Protein AF-A0A7Y2TFF3-F1 (afdb_monomer_lite)

Radius of gyration: 23.26 Å; chains: 1; bounding box: 90×50×45 Å

Foldseek 3Di:
DDDDDDPDPDDDDDDDDDDDDDDDDDDDDDDDDDDDDDDDDPPPPPPPPPFAWDWDWDQDPVGIFIDTNNHTDDAPEDADDDDDPPGDPVDDLQPDPPVSNVVRLVVVLVVCLVVVGQEYEDEPPHPLVVLLVSCVPRNHAYAYEYQLQQQFDADPNDTDRAQQLQDPRSVVVSVVVQVVVCVRHVRRHRYNYYHYHDPNLVSLVDPDPDPDDDDPVPPPSVVSVVSVD

Structure (mmCIF, N/CA/C/O backbone):
data_AF-A0A7Y2TFF3-F1
#
_entry.id   AF-A0A7Y2TFF3-F1
#
loop_
_atom_site.group_PDB
_atom_site.id
_atom_site.type_symbol
_atom_site.label_atom_id
_atom_site.label_alt_id
_atom_site.label_comp_id
_atom_site.label_asym_id
_atom_site.label_entity_id
_atom_site.label_seq_id
_atom_site.pdbx_PDB_ins_code
_atom_site.Cartn_x
_atom_site.Cartn_y
_atom_site.Cartn_z
_atom_site.occupancy
_atom_site.B_iso_or_equiv
_atom_site.auth_seq_id
_atom_site.auth_comp_id
_atom_site.auth_asym_id
_atom_site.auth_atom_id
_atom_site.pdbx_PDB_model_num
ATOM 1 N N . MET A 1 1 ? 33.273 6.238 19.552 1.00 34.94 1 MET A N 1
ATOM 2 C CA . MET A 1 1 ? 32.269 7.228 19.102 1.00 34.94 1 MET A CA 1
ATOM 3 C C . MET A 1 1 ? 31.450 6.609 17.981 1.00 34.94 1 MET A C 1
ATOM 5 O O . MET A 1 1 ? 31.892 6.613 16.843 1.00 34.94 1 MET A O 1
ATOM 9 N N . PHE A 1 2 ? 30.307 6.005 18.308 1.00 26.47 2 PHE A N 1
ATOM 10 C CA . PHE A 1 2 ? 29.355 5.489 17.321 1.00 26.47 2 PHE A CA 1
ATOM 11 C C . PHE A 1 2 ? 28.334 6.587 17.032 1.00 26.47 2 PHE A C 1
ATOM 13 O O . PHE A 1 2 ? 27.521 6.897 17.901 1.00 26.47 2 PHE A O 1
ATOM 20 N N . ASN A 1 3 ? 28.386 7.184 15.841 1.00 29.17 3 ASN A N 1
ATOM 21 C CA . ASN A 1 3 ? 27.325 8.072 15.379 1.00 29.17 3 ASN A CA 1
ATOM 22 C C . ASN A 1 3 ? 26.299 7.236 14.609 1.00 29.17 3 ASN A C 1
ATOM 24 O O . ASN A 1 3 ? 26.616 6.616 13.595 1.00 29.17 3 ASN A O 1
ATOM 28 N N . LYS A 1 4 ? 25.083 7.177 15.155 1.00 31.12 4 LYS A N 1
ATOM 29 C CA . LYS A 1 4 ? 23.920 6.493 14.588 1.00 31.12 4 LYS A CA 1
ATOM 30 C C . LYS A 1 4 ? 23.486 7.214 13.310 1.00 31.12 4 LYS A C 1
ATOM 32 O O . LYS A 1 4 ? 23.119 8.383 13.370 1.00 31.12 4 LYS A O 1
ATOM 37 N N . ILE A 1 5 ? 23.481 6.512 12.181 1.00 28.64 5 ILE A N 1
ATOM 38 C CA . ILE A 1 5 ? 22.750 6.937 10.984 1.00 28.64 5 ILE A CA 1
ATOM 39 C C . ILE A 1 5 ? 21.341 6.356 11.118 1.00 28.64 5 ILE A C 1
ATOM 41 O O . ILE A 1 5 ? 21.147 5.144 11.079 1.00 28.64 5 ILE A O 1
ATOM 45 N N . LEU A 1 6 ? 20.378 7.237 11.376 1.00 24.52 6 LEU A N 1
ATOM 46 C CA . LEU A 1 6 ? 18.948 6.947 11.404 1.00 24.52 6 LEU A CA 1
ATOM 47 C C . LEU A 1 6 ? 18.449 6.876 9.946 1.00 24.52 6 LEU A C 1
ATOM 49 O O . LEU A 1 6 ? 18.757 7.804 9.194 1.00 24.52 6 LEU A O 1
ATOM 53 N N . PRO A 1 7 ? 17.701 5.846 9.507 1.00 31.31 7 PRO A N 1
ATOM 54 C CA . PRO A 1 7 ? 17.094 5.876 8.185 1.00 31.31 7 PRO A CA 1
ATOM 55 C C . PRO A 1 7 ? 15.961 6.907 8.202 1.00 31.31 7 PRO A C 1
ATOM 57 O O . PRO A 1 7 ? 15.004 6.810 8.972 1.00 31.31 7 PRO A O 1
ATOM 60 N N . LEU A 1 8 ? 16.124 7.939 7.382 1.00 26.42 8 LEU A N 1
ATOM 61 C CA . LEU A 1 8 ? 15.161 9.004 7.167 1.00 26.42 8 LEU A CA 1
ATOM 62 C C . LEU A 1 8 ? 13.991 8.425 6.354 1.00 26.42 8 LEU A C 1
ATOM 64 O O . LEU A 1 8 ? 14.130 8.170 5.161 1.00 26.42 8 LEU A O 1
ATOM 68 N N . LEU A 1 9 ? 12.842 8.188 6.994 1.00 31.77 9 LEU A N 1
ATOM 69 C CA . LEU A 1 9 ? 11.572 8.030 6.281 1.00 31.77 9 LEU A CA 1
ATOM 70 C C . LEU A 1 9 ? 11.230 9.384 5.650 1.00 31.77 9 LEU A C 1
ATOM 72 O O . LEU A 1 9 ? 10.835 10.321 6.346 1.00 31.77 9 LEU A O 1
ATOM 76 N N . ILE A 1 10 ? 11.425 9.498 4.339 1.00 29.61 10 ILE A N 1
ATOM 77 C CA . ILE A 1 10 ? 11.059 10.688 3.574 1.00 29.61 10 ILE A CA 1
ATOM 78 C C . ILE A 1 10 ? 9.541 10.656 3.361 1.00 29.61 10 ILE A C 1
ATOM 80 O O . ILE A 1 10 ? 9.027 9.928 2.517 1.00 29.61 10 ILE A O 1
ATOM 84 N N . PHE A 1 11 ? 8.820 11.447 4.156 1.00 32.66 11 PHE A N 1
ATOM 85 C CA . PHE A 1 11 ? 7.415 11.783 3.936 1.00 32.66 11 PHE A CA 1
ATOM 86 C C . PHE A 1 11 ? 7.336 13.051 3.077 1.00 32.66 11 PHE A C 1
ATOM 88 O O . PHE A 1 11 ? 7.720 14.129 3.531 1.00 32.66 11 PHE A O 1
ATOM 95 N N . PHE A 1 12 ? 6.802 12.951 1.860 1.00 25.16 12 PHE A N 1
ATOM 96 C CA . PHE A 1 12 ? 6.343 14.120 1.107 1.00 25.16 12 PHE A CA 1
ATOM 97 C C . PHE A 1 12 ? 4.859 14.364 1.419 1.00 25.16 12 PHE A C 1
ATOM 99 O O . PHE A 1 12 ? 3.989 13.649 0.932 1.00 25.16 12 PHE A O 1
ATOM 106 N N . CYS A 1 13 ? 4.565 15.391 2.220 1.00 23.64 13 CYS A N 1
ATOM 107 C CA . CYS A 1 13 ? 3.232 15.995 2.275 1.00 23.64 13 CYS A CA 1
ATOM 108 C C . CYS A 1 13 ? 3.135 17.034 1.154 1.00 23.64 13 CYS A C 1
ATOM 110 O O . CYS A 1 13 ? 3.666 18.135 1.291 1.00 23.64 13 CYS A O 1
ATOM 112 N N . ILE A 1 14 ? 2.451 16.714 0.055 1.00 26.83 14 ILE A N 1
ATOM 113 C CA . ILE A 1 14 ? 1.991 17.736 -0.891 1.00 26.83 14 ILE A CA 1
ATOM 114 C C . ILE A 1 14 ? 0.586 18.144 -0.453 1.00 26.83 14 ILE A C 1
ATOM 116 O O . ILE A 1 14 ? -0.401 17.504 -0.797 1.00 26.83 14 ILE A O 1
ATOM 120 N N . THR A 1 15 ? 0.488 19.217 0.326 1.00 27.62 15 THR A N 1
ATOM 121 C CA . THR A 1 15 ? -0.779 19.925 0.525 1.00 27.62 15 THR A CA 1
ATOM 122 C C . THR A 1 15 ? -0.949 20.930 -0.608 1.00 27.62 15 THR A C 1
ATOM 124 O O . THR A 1 15 ? -0.276 21.958 -0.617 1.00 27.62 15 THR A O 1
ATOM 127 N N . HIS A 1 16 ? -1.843 20.652 -1.554 1.00 28.55 16 HIS A N 1
ATOM 128 C CA . HIS A 1 16 ? -2.516 21.690 -2.336 1.00 28.55 16 HIS A CA 1
ATOM 129 C C . HIS A 1 16 ? -4.022 21.476 -2.194 1.00 28.55 16 HIS A C 1
ATOM 131 O O . HIS A 1 16 ? -4.581 20.492 -2.671 1.00 28.55 16 HIS A O 1
ATOM 137 N N . PHE A 1 17 ? -4.646 22.395 -1.460 1.00 27.91 17 PHE A N 1
ATOM 138 C CA . PHE A 1 17 ? -6.089 22.542 -1.331 1.00 27.91 17 PHE A CA 1
ATOM 139 C C . PHE A 1 17 ? -6.681 22.899 -2.700 1.00 27.91 17 PHE A C 1
ATOM 141 O O . PHE A 1 17 ? -6.258 23.878 -3.311 1.00 27.91 17 PHE A O 1
ATOM 148 N N . VAL A 1 18 ? -7.696 22.162 -3.143 1.00 27.48 18 VAL A N 1
ATOM 149 C CA . VAL A 1 18 ? -8.680 22.667 -4.107 1.00 27.48 18 VAL A CA 1
ATOM 150 C C . VAL A 1 18 ? -10.012 22.690 -3.370 1.00 27.48 18 VAL A C 1
ATOM 152 O O . VAL A 1 18 ? -10.584 21.644 -3.074 1.00 27.48 18 VAL A O 1
ATOM 155 N N . GLN A 1 19 ? -10.465 23.891 -3.007 1.00 30.61 19 GLN A N 1
ATOM 156 C CA . GLN A 1 19 ? -11.854 24.129 -2.622 1.00 30.61 19 GLN A CA 1
ATOM 157 C C . GLN A 1 19 ? -12.726 23.942 -3.869 1.00 30.61 19 GLN A C 1
ATOM 159 O O . GLN A 1 19 ? -12.493 24.591 -4.885 1.00 30.61 19 GLN A O 1
ATOM 164 N N . GLY A 1 20 ? -13.716 23.058 -3.782 1.00 27.62 20 GLY A N 1
ATOM 165 C CA . GLY A 1 20 ? -14.737 22.851 -4.804 1.00 27.62 20 GLY A CA 1
ATOM 166 C C . GLY A 1 20 ? -16.009 22.337 -4.141 1.00 27.62 20 GLY A C 1
ATOM 167 O O . GLY A 1 20 ? -15.980 21.321 -3.456 1.00 27.62 20 GLY A O 1
ATOM 168 N N . GLU A 1 21 ? -17.081 23.104 -4.277 1.00 28.48 21 GLU A N 1
ATOM 169 C CA . GLU A 1 21 ? -18.338 23.055 -3.531 1.00 28.48 21 GLU A CA 1
ATOM 170 C C . GLU A 1 21 ? -19.126 21.744 -3.706 1.00 28.48 21 GLU A C 1
ATOM 172 O O . GLU A 1 21 ? -19.374 21.289 -4.820 1.00 28.48 21 GLU A O 1
ATOM 177 N N . THR A 1 22 ? -19.613 21.168 -2.604 1.00 29.55 22 THR A N 1
ATOM 178 C CA . THR A 1 22 ? -20.707 20.188 -2.634 1.00 29.55 22 THR A CA 1
ATOM 179 C C . THR A 1 22 ? -22.039 20.929 -2.687 1.00 29.55 22 THR A C 1
ATOM 181 O O . THR A 1 22 ? -22.480 21.485 -1.681 1.00 29.55 22 THR A O 1
ATOM 184 N N . SER A 1 23 ? -22.694 20.927 -3.844 1.00 27.67 23 SER A N 1
ATOM 185 C CA . SER A 1 23 ? -24.103 21.306 -3.967 1.00 27.67 23 SER A CA 1
ATOM 186 C C . SER A 1 23 ? -24.970 20.116 -3.547 1.00 27.67 23 SER A C 1
ATOM 188 O O . SER A 1 23 ? -24.944 19.052 -4.165 1.00 27.67 23 SER A O 1
ATOM 190 N N . ALA A 1 24 ? -25.713 20.283 -2.452 1.00 28.42 24 ALA A N 1
ATOM 191 C CA . ALA A 1 24 ? -26.727 19.337 -2.011 1.00 28.42 24 ALA A CA 1
ATOM 192 C C . ALA A 1 24 ? -27.905 19.359 -2.998 1.00 28.42 24 ALA A C 1
ATOM 194 O O . ALA A 1 24 ? -28.491 20.410 -3.247 1.00 28.42 24 ALA A O 1
ATOM 195 N N . VAL A 1 25 ? -28.239 18.203 -3.571 1.00 27.47 25 VAL A N 1
ATOM 196 C CA . VAL A 1 25 ? -29.426 18.032 -4.415 1.00 27.47 25 VAL A CA 1
ATOM 197 C C . VAL A 1 25 ? -30.639 17.855 -3.504 1.00 27.47 25 VAL A C 1
ATOM 199 O O . VAL A 1 25 ? -30.771 16.853 -2.803 1.00 27.47 25 VAL A O 1
ATOM 202 N N . GLU A 1 26 ? -31.507 18.859 -3.507 1.00 27.62 26 GLU A N 1
ATOM 203 C CA . GLU A 1 26 ? -32.817 18.876 -2.862 1.00 27.62 26 GLU A CA 1
ATOM 204 C C . GLU A 1 26 ? -33.767 17.928 -3.621 1.00 27.62 26 GLU A C 1
ATOM 206 O O . GLU A 1 26 ? -33.990 18.094 -4.820 1.00 27.62 26 GLU A O 1
ATOM 211 N N . ILE A 1 27 ? -34.312 16.901 -2.956 1.00 31.64 27 ILE A N 1
ATOM 212 C CA . ILE A 1 27 ? -35.354 16.034 -3.533 1.00 31.64 27 ILE A CA 1
ATOM 213 C C . ILE A 1 27 ? -36.697 16.436 -2.917 1.00 31.64 27 ILE A C 1
ATOM 215 O O . ILE A 1 27 ? -37.046 16.003 -1.818 1.00 31.64 27 ILE A O 1
ATOM 219 N N . GLU A 1 28 ? -37.464 17.255 -3.637 1.00 30.78 28 GLU A N 1
ATOM 220 C CA . GLU A 1 28 ? -38.868 17.529 -3.321 1.00 30.78 28 GLU A CA 1
ATOM 221 C C . GLU A 1 28 ? -39.747 16.299 -3.612 1.00 30.78 28 GLU A C 1
ATOM 223 O O . GLU A 1 28 ? -39.789 15.768 -4.724 1.00 30.78 28 GLU A O 1
ATOM 228 N N . LYS A 1 29 ? -40.512 15.860 -2.605 1.00 34.59 29 LYS A N 1
ATOM 229 C CA . LYS A 1 29 ? -41.608 14.892 -2.750 1.00 34.59 29 LYS A CA 1
ATOM 230 C C . LYS A 1 29 ? -42.860 15.607 -3.272 1.00 34.59 29 LYS A C 1
ATOM 232 O O . LYS A 1 29 ? -43.478 16.366 -2.531 1.00 34.59 29 LYS A O 1
ATOM 237 N N . LYS A 1 30 ? -43.318 15.271 -4.482 1.00 30.66 30 LYS A N 1
ATOM 238 C CA . LYS A 1 30 ? -44.731 15.422 -4.874 1.00 30.66 30 LYS A CA 1
ATOM 239 C C . LYS A 1 30 ? -45.455 14.096 -4.646 1.00 30.66 30 LYS A C 1
ATOM 241 O O . LYS A 1 30 ? -45.109 13.088 -5.252 1.00 30.66 30 LYS A O 1
ATOM 246 N N . ILE A 1 31 ? -46.443 14.106 -3.754 1.00 36.22 31 ILE A N 1
ATOM 247 C CA . ILE A 1 31 ? -47.404 13.015 -3.569 1.00 36.22 31 ILE A CA 1
ATOM 248 C C . ILE A 1 31 ? -48.673 13.414 -4.323 1.00 36.22 31 ILE A C 1
ATOM 250 O O . ILE A 1 31 ? -49.319 14.388 -3.947 1.00 36.22 31 ILE A O 1
ATOM 254 N N . SER A 1 32 ? -49.036 12.652 -5.352 1.00 29.89 32 SER A N 1
ATOM 255 C CA . SER A 1 32 ? -50.415 12.573 -5.836 1.00 29.89 32 SER A CA 1
ATOM 256 C C . SER A 1 32 ? -50.703 11.161 -6.348 1.00 29.89 32 SER A C 1
ATOM 258 O O . SER A 1 32 ? -50.022 10.668 -7.242 1.00 29.89 32 SER A O 1
ATOM 260 N N . ASP A 1 33 ? -51.744 10.587 -5.752 1.00 31.91 33 ASP A N 1
ATOM 261 C CA . ASP A 1 33 ? -52.654 9.571 -6.282 1.00 31.91 33 ASP A CA 1
ATOM 262 C C . ASP A 1 33 ? -52.236 8.087 -6.292 1.00 31.91 33 ASP A C 1
ATOM 264 O O . ASP A 1 33 ? -51.525 7.594 -7.158 1.00 31.91 33 ASP A O 1
ATOM 268 N N . GLY A 1 34 ? -52.846 7.350 -5.353 1.00 33.06 34 GLY A N 1
ATOM 269 C CA . GLY A 1 34 ? -53.685 6.200 -5.708 1.00 33.06 34 GLY A CA 1
ATOM 270 C C . GLY A 1 34 ? -53.024 4.824 -5.826 1.00 33.06 34 GLY A C 1
ATOM 271 O O . GLY A 1 34 ? -52.596 4.426 -6.897 1.00 33.06 34 GLY A O 1
ATOM 272 N N . ASN A 1 35 ? -53.085 4.054 -4.733 1.00 40.62 35 ASN A N 1
ATOM 273 C CA . ASN A 1 35 ? -53.153 2.584 -4.677 1.00 40.62 35 ASN A CA 1
ATOM 274 C C . ASN A 1 35 ? -52.404 1.769 -5.754 1.00 40.62 35 ASN A C 1
ATOM 276 O O . ASN A 1 35 ? -52.968 1.371 -6.772 1.00 40.62 35 ASN A O 1
ATOM 280 N N . THR A 1 36 ? -51.193 1.318 -5.422 1.00 31.28 36 THR A N 1
ATOM 281 C CA . THR A 1 36 ? -50.751 -0.047 -5.763 1.00 31.28 36 THR A CA 1
ATOM 282 C C . THR A 1 36 ? -49.639 -0.484 -4.809 1.00 31.28 36 THR A C 1
ATOM 284 O O . THR A 1 36 ? -48.525 0.029 -4.839 1.00 31.28 36 THR A O 1
ATOM 287 N N . THR A 1 37 ? -49.943 -1.425 -3.916 1.00 33.22 37 THR A N 1
ATOM 288 C CA . THR A 1 37 ? -48.957 -2.060 -3.035 1.00 33.22 37 THR A CA 1
ATOM 289 C C . THR A 1 37 ? -48.192 -3.127 -3.808 1.00 33.22 37 THR A C 1
ATOM 291 O O . THR A 1 37 ? -48.662 -4.255 -3.934 1.00 33.22 37 THR A O 1
ATOM 294 N N . TYR A 1 38 ? -46.993 -2.789 -4.274 1.00 31.89 38 TYR A N 1
ATOM 295 C CA . TYR A 1 38 ? -45.944 -3.777 -4.513 1.00 31.89 38 TYR A CA 1
ATOM 296 C C . TYR A 1 38 ? -44.938 -3.664 -3.371 1.00 31.89 38 TYR A C 1
ATOM 298 O O . TYR A 1 38 ? -44.194 -2.691 -3.269 1.00 31.89 38 TYR A O 1
ATOM 306 N N . ALA A 1 39 ? -44.962 -4.645 -2.470 1.00 33.34 39 ALA A N 1
ATOM 307 C CA . ALA A 1 39 ? -43.945 -4.792 -1.443 1.00 33.34 39 ALA A CA 1
ATOM 308 C C . ALA A 1 39 ? -42.605 -5.100 -2.128 1.00 33.34 39 ALA A C 1
ATOM 310 O O . ALA A 1 39 ? -42.367 -6.225 -2.566 1.00 33.34 39 ALA A O 1
ATOM 311 N N . LEU A 1 40 ? -41.741 -4.092 -2.248 1.00 32.00 40 LEU A N 1
ATOM 312 C CA . LEU A 1 40 ? -40.335 -4.305 -2.570 1.00 32.00 40 LEU A CA 1
ATOM 313 C C . LEU A 1 40 ? -39.624 -4.800 -1.301 1.00 32.00 40 LEU A C 1
ATOM 315 O O . LEU A 1 40 ? -39.843 -4.231 -0.226 1.00 32.00 40 LEU A O 1
ATOM 319 N N . PRO A 1 41 ? -38.801 -5.861 -1.382 1.00 35.31 41 PRO A N 1
ATOM 320 C CA . PRO A 1 41 ? -38.089 -6.374 -0.228 1.00 35.31 41 PRO A CA 1
ATOM 321 C C . PRO A 1 41 ? -37.129 -5.316 0.315 1.00 35.31 41 PRO A C 1
ATOM 323 O O . PRO A 1 41 ? -36.423 -4.622 -0.415 1.00 35.31 41 PRO A O 1
ATOM 326 N N . ASN A 1 42 ? -37.138 -5.223 1.637 1.00 41.88 42 ASN A N 1
ATOM 327 C CA . ASN A 1 42 ? -36.369 -4.310 2.460 1.00 41.88 42 ASN A CA 1
ATOM 328 C C . ASN A 1 42 ? -34.859 -4.578 2.288 1.00 41.88 42 ASN A C 1
ATOM 330 O O . ASN A 1 42 ? -34.277 -5.415 2.978 1.00 41.88 42 ASN A O 1
ATOM 334 N N . GLN A 1 43 ? -34.233 -3.911 1.321 1.00 37.31 43 GLN A N 1
ATOM 335 C CA . GLN A 1 43 ? -32.780 -3.853 1.131 1.00 37.31 43 GLN A CA 1
ATOM 336 C C . GLN A 1 43 ? -32.382 -2.431 0.705 1.00 37.31 43 GLN A C 1
ATOM 338 O O . GLN A 1 43 ? -31.644 -2.230 -0.255 1.00 37.31 43 GLN A O 1
ATOM 343 N N . ALA A 1 44 ? -32.862 -1.413 1.422 1.00 35.47 44 ALA A N 1
ATOM 344 C CA . ALA A 1 44 ? -32.153 -0.140 1.447 1.00 35.47 44 ALA A CA 1
ATOM 345 C C . ALA A 1 44 ? -30.944 -0.325 2.374 1.00 35.47 44 ALA A C 1
ATOM 347 O O . ALA A 1 44 ? -30.993 -0.021 3.565 1.00 35.47 44 ALA A O 1
ATOM 348 N N . GLN A 1 45 ? -29.870 -0.913 1.840 1.00 37.78 45 GLN A N 1
ATOM 349 C CA . GLN A 1 45 ? -28.556 -0.761 2.446 1.00 37.78 45 GLN A CA 1
ATOM 350 C C . GLN A 1 45 ? -28.280 0.739 2.485 1.00 37.78 45 GLN A C 1
ATOM 352 O O . GLN A 1 45 ? -28.153 1.382 1.444 1.00 37.78 45 GLN A O 1
ATOM 357 N N . ASN A 1 46 ? -28.227 1.297 3.693 1.00 34.72 46 ASN A N 1
ATOM 358 C CA . ASN A 1 46 ? -27.581 2.576 3.927 1.00 34.72 46 ASN A CA 1
ATOM 359 C C . ASN A 1 46 ? -26.140 2.440 3.422 1.00 34.72 46 ASN A C 1
ATOM 361 O O . ASN A 1 46 ? -25.269 1.979 4.159 1.00 34.72 46 ASN A O 1
ATOM 365 N N . LEU A 1 47 ? -25.877 2.827 2.171 1.00 39.91 47 LEU A N 1
ATOM 366 C CA . LEU A 1 47 ? -24.539 3.230 1.771 1.00 39.91 47 LEU A CA 1
ATOM 367 C C . LEU A 1 47 ? -24.259 4.519 2.540 1.00 39.91 47 LEU A C 1
ATOM 369 O O . LEU A 1 47 ? -24.503 5.626 2.067 1.00 39.91 47 LEU A O 1
ATOM 373 N N . SER A 1 48 ? -23.796 4.355 3.778 1.00 40.56 48 SER A N 1
ATOM 374 C CA . SER A 1 48 ? -23.054 5.403 4.448 1.00 40.56 48 SER A CA 1
ATOM 375 C C . SER A 1 48 ? -21.874 5.703 3.535 1.00 40.56 48 SER A C 1
ATOM 377 O O . SER A 1 48 ? -21.001 4.855 3.343 1.00 40.56 48 SER A O 1
ATOM 379 N N . LEU A 1 49 ? -21.887 6.878 2.909 1.00 43.62 49 LEU A N 1
ATOM 380 C CA . LEU A 1 49 ? -20.697 7.469 2.317 1.00 43.62 49 LEU A CA 1
ATOM 381 C C . LEU A 1 49 ? -19.735 7.709 3.486 1.00 43.62 49 LEU A C 1
ATOM 383 O O . LEU A 1 49 ? -19.736 8.780 4.087 1.00 43.62 49 LEU A O 1
ATOM 387 N N . THR A 1 50 ? -18.991 6.678 3.892 1.00 55.25 50 THR A N 1
ATOM 388 C CA . THR A 1 50 ? -17.986 6.800 4.945 1.00 55.25 50 THR A CA 1
ATOM 389 C C . THR A 1 50 ? -16.928 7.751 4.421 1.00 55.25 50 THR A C 1
ATOM 391 O O . THR A 1 50 ? -16.175 7.395 3.513 1.00 55.25 50 THR A O 1
ATOM 394 N N . ALA A 1 51 ? -16.934 8.979 4.941 1.00 62.06 51 ALA A N 1
ATOM 395 C CA . ALA A 1 51 ? -15.905 9.962 4.658 1.00 62.06 51 ALA A CA 1
ATOM 396 C C . ALA A 1 51 ? -14.531 9.330 4.917 1.00 62.06 51 ALA A C 1
ATOM 398 O O . ALA A 1 51 ? -14.361 8.598 5.893 1.00 62.06 51 ALA A O 1
ATOM 399 N N . SER A 1 52 ? -13.574 9.590 4.025 1.00 67.88 52 SER A N 1
ATOM 400 C CA . SER A 1 52 ? -12.192 9.156 4.223 1.00 67.88 52 SER A CA 1
ATOM 401 C C . SER A 1 52 ? -11.686 9.689 5.563 1.00 67.88 52 SER A C 1
ATOM 403 O O . SER A 1 52 ? -11.802 10.886 5.834 1.00 67.88 52 SER A O 1
ATOM 405 N N . GLU A 1 53 ? -11.137 8.803 6.391 1.00 82.94 53 GLU A N 1
ATOM 406 C CA . GLU A 1 53 ? -10.602 9.156 7.708 1.00 82.94 53 GLU A CA 1
ATOM 407 C C . GLU A 1 53 ? -9.435 10.132 7.580 1.00 82.94 53 GLU A C 1
ATOM 409 O O . GLU A 1 53 ? -8.683 10.139 6.598 1.00 82.94 53 GLU A O 1
ATOM 414 N N . ASN A 1 54 ? -9.263 10.969 8.599 1.00 88.19 54 ASN A N 1
ATOM 415 C CA . ASN A 1 54 ? -8.183 11.935 8.628 1.00 88.19 54 ASN A CA 1
ATOM 416 C C . ASN A 1 54 ? -6.924 11.302 9.231 1.00 88.19 54 ASN A C 1
ATOM 418 O O . ASN A 1 54 ? -6.723 11.340 10.447 1.00 88.19 54 ASN A O 1
ATOM 422 N N . VAL A 1 55 ? -6.068 10.737 8.378 1.00 92.44 55 VAL A N 1
ATOM 423 C CA . VAL A 1 55 ? -4.777 10.174 8.796 1.00 92.44 55 VAL A CA 1
ATOM 424 C C . VAL A 1 55 ? -3.677 11.233 8.728 1.00 92.44 55 VAL A C 1
ATOM 426 O O . VAL A 1 55 ? -3.482 11.882 7.698 1.00 92.44 55 VAL A O 1
ATOM 429 N N . LYS A 1 56 ? -2.936 11.419 9.825 1.00 92.75 56 LYS A N 1
ATOM 430 C CA . LYS A 1 56 ? -1.851 12.407 9.925 1.00 92.75 56 LYS A CA 1
ATOM 431 C C . LYS A 1 56 ? -0.644 11.860 10.667 1.00 92.75 56 LYS A C 1
ATOM 433 O O . LYS A 1 56 ? -0.773 11.188 11.684 1.00 92.75 56 LYS A O 1
ATOM 438 N N . VAL A 1 57 ? 0.544 12.251 10.215 1.00 92.81 57 VAL A N 1
ATOM 439 C CA . VAL A 1 57 ? 1.780 12.113 10.992 1.00 92.81 57 VAL A CA 1
ATOM 440 C C . VAL A 1 57 ? 2.107 13.467 11.611 1.00 92.81 57 VAL A C 1
ATOM 442 O O . VAL A 1 57 ? 2.391 14.436 10.910 1.00 92.81 57 VAL A O 1
ATOM 445 N N . ILE A 1 58 ? 2.057 13.540 12.935 1.00 94.12 58 ILE A N 1
ATOM 446 C CA . ILE A 1 58 ? 2.306 14.756 13.705 1.00 94.12 58 ILE A CA 1
ATOM 447 C C . ILE A 1 58 ? 3.731 14.723 14.251 1.00 94.12 58 ILE A C 1
ATOM 449 O O . ILE A 1 58 ? 4.128 13.763 14.912 1.00 94.12 58 ILE A O 1
ATOM 453 N N . LYS A 1 59 ? 4.501 15.788 14.014 1.00 93.88 59 LYS A N 1
ATOM 454 C CA . LYS A 1 59 ? 5.791 16.005 14.678 1.00 93.88 59 LYS A CA 1
ATOM 455 C C . LYS A 1 59 ? 5.550 16.504 16.104 1.00 93.88 59 LYS A C 1
ATOM 457 O O . LYS A 1 59 ? 4.849 17.491 16.307 1.00 93.88 59 LYS A O 1
ATOM 462 N N . THR A 1 60 ? 6.146 15.843 17.084 1.00 92.12 60 THR A N 1
ATOM 463 C CA . THR A 1 60 ? 6.074 16.185 18.508 1.00 92.12 60 THR A CA 1
ATOM 464 C C . THR A 1 60 ? 7.455 16.594 19.027 1.00 92.12 60 THR A C 1
ATOM 466 O O . THR A 1 60 ? 8.457 16.500 18.316 1.00 92.12 60 THR A O 1
ATOM 469 N N . ALA A 1 61 ? 7.534 17.030 20.288 1.00 94.12 61 ALA A N 1
ATOM 470 C CA . ALA A 1 61 ? 8.814 17.333 20.934 1.00 94.12 61 ALA A CA 1
ATOM 471 C C . ALA A 1 61 ? 9.746 16.107 21.046 1.00 94.12 61 ALA A C 1
ATOM 473 O O . ALA A 1 61 ? 10.960 16.269 21.122 1.00 94.12 61 ALA A O 1
ATOM 474 N N . THR A 1 62 ? 9.190 14.891 21.053 1.00 92.69 62 THR A N 1
ATOM 475 C CA . THR A 1 62 ? 9.930 13.636 21.262 1.00 92.69 62 THR A CA 1
ATOM 476 C C . THR A 1 62 ? 10.043 12.767 20.009 1.00 92.69 62 THR A C 1
ATOM 478 O O . THR A 1 62 ? 10.663 11.708 20.065 1.00 92.69 62 THR A O 1
ATOM 481 N N . GLY A 1 63 ? 9.476 13.188 18.874 1.00 93.56 63 GLY A N 1
ATOM 482 C CA . GLY A 1 63 ? 9.537 12.431 17.625 1.00 93.56 63 GLY A CA 1
ATOM 483 C C . GLY A 1 63 ? 8.329 12.671 16.730 1.00 93.56 63 GLY A C 1
ATOM 484 O O . GLY A 1 63 ? 7.949 13.811 16.476 1.00 93.56 63 GLY A O 1
ATOM 485 N N . PHE A 1 64 ? 7.737 11.588 16.236 1.00 93.62 64 PHE A N 1
ATOM 486 C CA . PHE A 1 64 ? 6.547 11.615 15.391 1.00 93.62 64 PHE A CA 1
ATOM 487 C C . PHE A 1 64 ? 5.470 10.700 15.969 1.00 93.62 64 PHE A C 1
ATOM 489 O O . PHE A 1 64 ? 5.779 9.696 16.611 1.00 93.62 64 PHE A O 1
ATOM 496 N N . ARG A 1 65 ? 4.206 11.043 15.730 1.00 94.56 65 ARG A N 1
ATOM 497 C CA . ARG A 1 65 ? 3.039 10.258 16.132 1.00 94.56 65 ARG A CA 1
ATOM 498 C C . ARG A 1 65 ? 2.075 10.135 14.963 1.00 94.56 65 ARG A C 1
ATOM 500 O O . ARG A 1 65 ? 1.758 11.139 14.333 1.00 94.56 65 ARG A O 1
ATOM 507 N N . LEU A 1 66 ? 1.607 8.921 14.699 1.00 95.50 66 LEU A N 1
ATOM 508 C CA . LEU A 1 66 ? 0.508 8.681 13.774 1.00 95.50 66 LEU A CA 1
ATOM 509 C C . LEU A 1 66 ? -0.818 8.925 14.495 1.00 95.50 66 LEU A C 1
ATOM 511 O O . LEU A 1 66 ? -1.016 8.456 15.619 1.00 95.50 66 LEU A O 1
ATOM 515 N N . GLU A 1 67 ? -1.711 9.656 13.847 1.00 95.75 67 GLU A N 1
ATOM 516 C CA . GLU A 1 67 ? -3.061 9.911 14.322 1.00 95.75 67 GLU A CA 1
ATOM 517 C C . GLU A 1 67 ? -4.080 9.549 13.248 1.00 95.75 67 GLU A C 1
ATOM 519 O O . GLU A 1 67 ? -3.866 9.826 12.067 1.00 95.75 67 GLU A O 1
ATOM 524 N N . VAL A 1 68 ? -5.190 8.959 13.684 1.00 94.62 68 VAL A N 1
ATOM 525 C CA . VAL A 1 68 ? -6.387 8.727 12.872 1.00 94.62 68 VAL A CA 1
ATOM 526 C C . VAL A 1 68 ? -7.534 9.454 13.561 1.00 94.62 68 VAL A C 1
ATOM 528 O O . VAL A 1 68 ? -7.761 9.265 14.758 1.00 94.62 68 VAL A O 1
ATOM 531 N N . ASP A 1 69 ? -8.182 10.363 12.836 1.00 93.44 69 ASP A N 1
ATOM 532 C CA . ASP A 1 69 ? -9.249 11.235 13.346 1.00 93.44 69 ASP A CA 1
ATOM 533 C C . ASP A 1 69 ? -8.861 11.970 14.642 1.00 93.44 69 ASP A C 1
ATOM 535 O O . ASP A 1 69 ? -9.625 12.077 15.604 1.00 93.44 69 ASP A O 1
ATOM 539 N N . GLY A 1 70 ? -7.619 12.464 14.675 1.00 93.44 70 GLY A N 1
ATOM 540 C CA . GLY A 1 70 ? -7.061 13.231 15.794 1.00 93.44 70 GLY A CA 1
ATOM 541 C C . GLY A 1 70 ? -6.731 12.407 17.042 1.00 93.44 70 GLY A C 1
ATOM 542 O O . GLY A 1 70 ? -6.393 12.979 18.079 1.00 93.44 70 GLY A O 1
ATOM 543 N N . LYS A 1 71 ? -6.819 11.073 16.977 1.00 94.62 71 LYS A N 1
ATOM 544 C CA . LYS A 1 71 ? -6.454 10.178 18.081 1.00 94.62 71 LYS A CA 1
ATOM 545 C C . LYS A 1 71 ? -5.136 9.467 17.781 1.00 94.62 71 LYS A C 1
ATOM 547 O O . LYS A 1 71 ? -4.967 8.996 16.657 1.00 94.62 71 LYS A O 1
ATOM 552 N N . PRO A 1 72 ? -4.225 9.325 18.764 1.00 95.88 72 PRO A N 1
ATOM 553 C CA . PRO A 1 72 ? -3.043 8.481 18.622 1.00 95.88 72 PRO A CA 1
ATOM 554 C C . PRO A 1 72 ? -3.411 7.082 18.127 1.00 95.88 72 PRO A C 1
ATOM 556 O O . PRO A 1 72 ? -4.251 6.416 18.732 1.00 95.88 72 PRO A O 1
ATOM 559 N N . PHE A 1 73 ? -2.765 6.636 17.053 1.00 96.44 73 PHE A N 1
ATOM 560 C CA . PHE A 1 73 ? -3.018 5.336 16.446 1.00 96.44 73 PHE A CA 1
ATOM 561 C C . PHE A 1 73 ? -1.777 4.451 16.556 1.00 96.44 73 PHE A C 1
ATOM 563 O O . PHE A 1 73 ? -0.719 4.767 16.009 1.00 96.44 73 PHE A O 1
ATOM 570 N N . PHE A 1 74 ? -1.902 3.341 17.282 1.00 96.38 74 PHE A N 1
ATOM 571 C CA . PHE A 1 74 ? -0.844 2.343 17.404 1.00 96.38 74 PHE A CA 1
ATOM 572 C C . PHE A 1 74 ? -1.066 1.230 16.378 1.00 96.38 74 PHE A C 1
ATOM 574 O O . PHE A 1 74 ? -2.118 0.591 16.374 1.00 96.38 74 PHE A O 1
ATOM 581 N N . ILE A 1 75 ? -0.079 0.990 15.516 1.00 97.12 75 ILE A N 1
ATOM 582 C CA . ILE A 1 75 ? -0.153 -0.044 14.479 1.00 97.12 75 ILE A CA 1
ATOM 583 C C . ILE A 1 75 ? 0.180 -1.405 15.099 1.00 97.12 75 ILE A C 1
ATOM 585 O O . ILE A 1 75 ? 1.317 -1.635 15.508 1.00 97.12 75 ILE A O 1
ATOM 589 N N . ASN A 1 76 ? -0.789 -2.321 15.103 1.00 97.69 76 ASN A N 1
ATOM 590 C CA . ASN A 1 76 ? -0.540 -3.751 15.261 1.00 97.69 76 ASN A CA 1
ATOM 591 C C . ASN A 1 76 ? -0.619 -4.402 13.875 1.00 97.69 76 ASN A C 1
ATOM 593 O O . ASN A 1 76 ? -1.702 -4.750 13.395 1.00 97.69 76 ASN A O 1
ATOM 597 N N . GLY A 1 77 ? 0.530 -4.420 13.200 1.00 96.62 77 GLY A N 1
ATOM 598 C CA . GLY A 1 77 ? 0.642 -4.656 11.765 1.00 96.62 77 GLY A CA 1
ATOM 599 C C . GLY A 1 77 ? 0.997 -6.094 11.389 1.00 96.62 77 GLY A C 1
ATOM 600 O O . GLY A 1 77 ? 1.784 -6.737 12.079 1.00 96.62 77 GLY A O 1
ATOM 601 N N . MET A 1 78 ? 0.492 -6.560 10.245 1.00 97.12 78 MET A N 1
ATOM 602 C CA . MET A 1 78 ? 0.906 -7.814 9.606 1.00 97.12 78 MET A CA 1
ATOM 603 C C . MET A 1 78 ? 1.222 -7.589 8.122 1.00 97.12 78 MET A C 1
ATOM 605 O O . MET A 1 78 ? 0.473 -6.913 7.420 1.00 97.12 78 MET A O 1
ATOM 609 N N . ASN A 1 79 ? 2.304 -8.175 7.611 1.00 96.00 79 ASN A N 1
ATOM 610 C CA . ASN A 1 79 ? 2.481 -8.291 6.162 1.00 96.00 79 ASN A CA 1
ATOM 611 C C . ASN A 1 79 ? 1.579 -9.419 5.668 1.00 96.00 79 ASN A C 1
ATOM 613 O O . ASN A 1 79 ? 1.700 -10.537 6.165 1.00 96.00 79 ASN A O 1
ATOM 617 N N . TRP A 1 80 ? 0.692 -9.141 4.716 1.00 96.31 80 TRP A N 1
ATOM 618 C CA . TRP A 1 80 ? -0.298 -10.119 4.281 1.00 96.31 80 TRP A CA 1
ATOM 619 C C . TRP A 1 80 ? -0.361 -10.218 2.760 1.00 96.31 80 TRP A C 1
ATOM 621 O O . TRP A 1 80 ? -0.354 -9.213 2.050 1.00 96.31 80 TRP A O 1
ATOM 631 N N . ASP A 1 81 ? -0.431 -11.458 2.292 1.00 92.69 81 ASP A N 1
ATOM 632 C CA . ASP A 1 81 ? -0.702 -11.841 0.914 1.00 92.69 81 ASP A CA 1
ATOM 633 C C . ASP A 1 81 ? -1.397 -13.210 0.931 1.00 92.69 81 ASP A C 1
ATOM 635 O O . ASP A 1 81 ? -1.316 -13.932 1.930 1.00 92.69 81 ASP A O 1
ATOM 639 N N . TYR A 1 82 ? -2.080 -13.576 -0.152 1.00 94.50 82 TYR A N 1
ATOM 640 C CA . TYR A 1 82 ? -2.897 -14.787 -0.199 1.00 94.50 82 TYR A CA 1
ATOM 641 C C . TYR A 1 82 ? -2.480 -15.734 -1.322 1.00 94.50 82 TYR A C 1
ATOM 643 O O . TYR A 1 82 ? -2.659 -15.446 -2.509 1.00 94.50 82 TYR A O 1
ATOM 651 N N . PHE A 1 83 ? -2.031 -16.925 -0.924 1.00 94.31 83 PHE A N 1
ATOM 652 C CA . PHE A 1 83 ? -1.621 -18.000 -1.822 1.00 94.31 83 PHE A CA 1
ATOM 653 C C . PHE A 1 83 ? -2.211 -19.335 -1.356 1.00 94.31 83 PHE A C 1
ATOM 655 O O . PHE A 1 83 ? -1.838 -19.829 -0.289 1.00 94.31 83 PHE A O 1
ATOM 662 N N . PRO A 1 84 ? -3.108 -19.962 -2.136 1.00 93.25 84 PRO A N 1
ATOM 663 C CA . PRO A 1 84 ? -3.534 -21.329 -1.870 1.00 93.25 84 PRO A CA 1
ATOM 664 C C . PRO A 1 84 ? -2.349 -22.303 -1.837 1.00 93.25 84 PRO A C 1
ATOM 666 O O . PRO A 1 84 ? -1.344 -22.109 -2.530 1.00 93.25 84 PRO A O 1
ATOM 669 N N . VAL A 1 85 ? -2.484 -23.393 -1.078 1.00 92.81 85 VAL A N 1
ATOM 670 C CA . VAL A 1 85 ? -1.474 -24.462 -1.021 1.00 92.81 85 VAL A CA 1
ATOM 671 C C . VAL A 1 85 ? -1.158 -24.965 -2.433 1.00 92.81 85 VAL A C 1
ATOM 673 O O . VAL A 1 85 ? -2.059 -25.256 -3.216 1.00 92.81 85 VAL A O 1
ATOM 676 N N . GLY A 1 86 ? 0.133 -25.059 -2.756 1.00 94.69 86 GLY A N 1
ATOM 677 C CA . GLY A 1 86 ? 0.611 -25.466 -4.081 1.00 94.69 86 GLY A CA 1
ATOM 678 C C . GLY A 1 86 ? 0.731 -24.326 -5.097 1.00 94.69 86 GLY A C 1
ATOM 679 O O . GLY A 1 86 ? 1.143 -24.571 -6.228 1.00 94.69 86 GLY A O 1
ATOM 680 N N . THR A 1 87 ? 0.413 -23.087 -4.711 1.00 94.81 87 THR A N 1
ATOM 681 C CA . THR A 1 87 ? 0.647 -21.891 -5.534 1.00 94.81 87 THR A CA 1
ATOM 682 C C . THR A 1 87 ? 1.849 -21.082 -5.036 1.00 94.81 87 THR A C 1
ATOM 684 O O . THR A 1 87 ? 2.518 -21.452 -4.071 1.00 94.81 87 THR A O 1
ATOM 687 N N . ASN A 1 88 ? 2.168 -19.995 -5.737 1.00 90.94 88 ASN A N 1
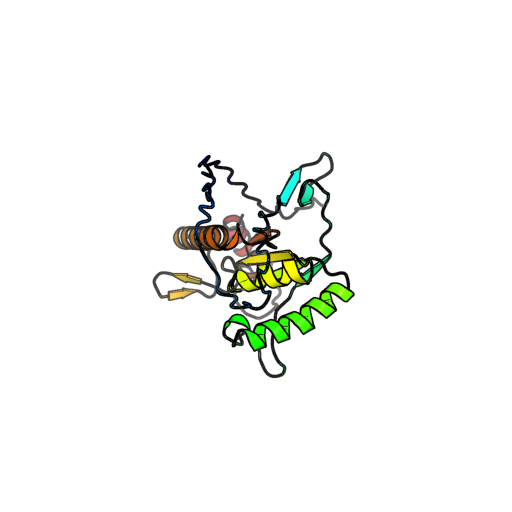ATOM 688 C CA . ASN A 1 88 ? 3.247 -19.072 -5.398 1.00 90.94 88 ASN A CA 1
ATOM 689 C C . ASN A 1 88 ? 2.858 -17.640 -5.796 1.00 90.94 88 ASN A C 1
ATOM 691 O O . ASN A 1 88 ? 1.722 -17.396 -6.198 1.00 90.94 88 ASN A O 1
ATOM 695 N N . PHE A 1 89 ? 3.826 -16.723 -5.761 1.00 85.81 89 PHE A N 1
ATOM 696 C CA . PHE A 1 89 ? 3.674 -15.301 -6.088 1.00 85.81 89 PHE A CA 1
ATOM 697 C C . PHE A 1 89 ? 3.041 -14.985 -7.461 1.00 85.81 89 PHE A C 1
ATOM 699 O O . PHE A 1 89 ? 2.633 -13.852 -7.689 1.00 85.81 89 PHE A O 1
ATOM 706 N N . ASN A 1 90 ? 2.950 -15.947 -8.389 1.00 89.00 90 ASN A N 1
ATOM 707 C CA . ASN A 1 90 ? 2.249 -15.753 -9.664 1.00 89.00 90 ASN A CA 1
ATOM 708 C C . ASN A 1 90 ? 0.721 -15.838 -9.533 1.00 89.00 90 ASN A C 1
ATOM 710 O O . ASN A 1 90 ? -0.003 -15.393 -10.428 1.00 89.00 90 ASN A O 1
ATOM 714 N N . TYR A 1 91 ? 0.213 -16.437 -8.455 1.00 94.00 91 TYR A N 1
ATOM 715 C CA . TYR A 1 91 ? -1.214 -16.467 -8.183 1.00 94.00 91 TYR A CA 1
ATOM 716 C C . TYR A 1 91 ? -1.689 -15.076 -7.764 1.00 94.00 91 TYR A C 1
ATOM 718 O O . TYR A 1 91 ? -1.064 -14.401 -6.954 1.00 94.00 91 TYR A O 1
ATOM 726 N N . SER A 1 92 ? -2.829 -14.656 -8.309 1.00 94.62 92 SER A N 1
ATOM 727 C CA . SER A 1 92 ? -3.466 -13.399 -7.937 1.00 94.62 92 SER A CA 1
ATOM 728 C C . SER A 1 92 ? -4.871 -13.680 -7.436 1.00 94.62 92 SER A C 1
ATOM 730 O O . SER A 1 92 ? -5.748 -14.064 -8.219 1.00 94.62 92 SER A O 1
ATOM 732 N N . LEU A 1 93 ? -5.085 -13.444 -6.138 1.00 96.56 93 LEU A N 1
ATOM 733 C CA . LEU A 1 93 ? -6.415 -13.477 -5.533 1.00 96.56 93 LEU A CA 1
ATOM 734 C C . LEU A 1 93 ? -7.358 -12.508 -6.255 1.00 96.56 93 LEU A C 1
ATOM 736 O O . LEU A 1 93 ? -8.496 -12.842 -6.553 1.00 96.56 93 LEU A O 1
ATOM 740 N N . TRP A 1 94 ? -6.859 -11.331 -6.623 1.00 96.75 94 TRP A N 1
ATOM 741 C CA . TRP A 1 94 ? -7.650 -10.255 -7.221 1.00 96.75 94 TRP A CA 1
ATOM 742 C C . TRP A 1 94 ? -8.167 -10.546 -8.634 1.00 96.75 94 TRP A C 1
ATOM 744 O O . TRP A 1 94 ? -9.055 -9.842 -9.107 1.00 96.75 94 TRP A O 1
ATOM 754 N N . LYS A 1 95 ? -7.635 -11.578 -9.302 1.00 96.38 95 LYS A N 1
ATOM 755 C CA . LYS A 1 95 ? -8.123 -12.066 -10.603 1.00 96.38 95 LYS A CA 1
ATOM 756 C C . LYS A 1 95 ? -9.161 -13.186 -10.478 1.00 96.38 95 LYS A C 1
ATOM 758 O O . LYS A 1 95 ? -9.630 -13.687 -11.497 1.00 96.38 95 LYS A O 1
ATOM 763 N N . GLN A 1 96 ? -9.498 -13.601 -9.258 1.00 97.25 96 GLN A N 1
ATOM 764 C CA . GLN A 1 96 ? -10.504 -14.630 -9.008 1.00 97.25 96 GLN A CA 1
ATOM 765 C C . GLN A 1 96 ? -11.922 -14.041 -8.959 1.00 97.25 96 GLN A C 1
ATOM 767 O O . GLN A 1 96 ? -12.080 -12.832 -8.773 1.00 97.25 96 GLN A O 1
ATOM 772 N N . PRO A 1 97 ? -12.971 -14.877 -9.080 1.00 98.12 97 PRO A N 1
ATOM 773 C CA . PRO A 1 97 ? -14.347 -14.433 -8.883 1.00 98.12 97 PRO A CA 1
ATOM 774 C C . PRO A 1 97 ? -14.559 -13.801 -7.502 1.00 98.12 97 PRO A C 1
ATOM 776 O O . PRO A 1 97 ? -14.051 -14.307 -6.500 1.00 98.12 97 PRO A O 1
ATOM 779 N N . ASP A 1 98 ? -15.386 -12.755 -7.433 1.00 98.44 98 ASP A N 1
ATOM 780 C CA . ASP A 1 98 ? -15.636 -11.993 -6.200 1.00 98.44 98 ASP A CA 1
ATOM 781 C C . ASP A 1 98 ? -16.064 -12.866 -5.010 1.00 98.44 98 ASP A C 1
ATOM 783 O O . ASP A 1 98 ? -15.667 -12.600 -3.879 1.00 98.44 98 ASP A O 1
ATOM 787 N N . ALA A 1 99 ? -16.833 -13.932 -5.252 1.00 98.31 99 ALA A N 1
ATOM 788 C CA . ALA A 1 99 ? -17.244 -14.865 -4.206 1.00 98.31 99 ALA A CA 1
ATOM 789 C C . ALA A 1 99 ? -16.050 -15.585 -3.551 1.00 98.31 99 ALA A C 1
ATOM 791 O O . ALA A 1 99 ? -16.042 -15.774 -2.336 1.00 98.31 99 ALA A O 1
ATOM 792 N N . LEU A 1 100 ? -15.030 -15.946 -4.338 1.00 97.81 100 LEU A N 1
ATOM 793 C CA . LEU A 1 100 ? -13.808 -16.575 -3.836 1.00 97.81 100 LEU A CA 1
ATOM 794 C C . LEU A 1 100 ? -12.964 -15.556 -3.073 1.00 97.81 100 LEU A C 1
ATOM 796 O O . LEU A 1 100 ? -12.520 -15.849 -1.966 1.00 97.81 100 LEU A O 1
ATOM 800 N N . VAL A 1 101 ? -12.799 -14.348 -3.622 1.00 98.56 101 VAL A N 1
ATOM 801 C CA . VAL A 1 101 ? -12.065 -13.272 -2.941 1.00 98.56 101 VAL A CA 1
ATOM 802 C C . VAL A 1 101 ? -12.694 -12.959 -1.590 1.00 98.56 101 VAL A C 1
ATOM 804 O O . VAL A 1 101 ? -11.998 -12.945 -0.579 1.00 98.56 101 VAL A O 1
ATOM 807 N N . LYS A 1 102 ? -14.018 -12.791 -1.555 1.00 98.62 102 LYS A N 1
ATOM 808 C CA . LYS A 1 102 ? -14.754 -12.553 -0.316 1.00 98.62 102 LYS A CA 1
ATOM 809 C C . LYS A 1 102 ? -14.554 -13.690 0.683 1.00 98.62 102 LYS A C 1
ATOM 811 O O . LYS A 1 102 ? -14.234 -13.415 1.828 1.00 98.62 102 LYS A O 1
ATOM 816 N N . ALA A 1 103 ? -14.703 -14.948 0.264 1.00 98.44 103 ALA A N 1
ATOM 817 C CA . ALA A 1 103 ? -14.539 -16.094 1.158 1.00 98.44 103 ALA A CA 1
ATOM 818 C C . ALA A 1 103 ? -13.117 -16.190 1.742 1.00 98.44 103 ALA A C 1
ATOM 820 O O . ALA A 1 103 ? -12.960 -16.474 2.929 1.00 98.44 103 ALA A O 1
ATOM 821 N N . ALA A 1 104 ? -12.091 -15.911 0.932 1.00 98.12 104 ALA A N 1
ATOM 822 C CA . ALA A 1 104 ? -10.707 -15.852 1.392 1.00 98.12 104 ALA A CA 1
ATOM 823 C C . ALA A 1 104 ? -10.505 -14.731 2.423 1.00 98.12 104 ALA A C 1
ATOM 825 O O . ALA A 1 104 ? -9.972 -14.977 3.502 1.00 98.12 104 ALA A O 1
ATOM 826 N N . LEU A 1 105 ? -10.986 -13.518 2.131 1.00 98.56 105 LEU A N 1
ATOM 827 C CA . LEU A 1 105 ? -10.908 -12.392 3.064 1.00 98.56 105 LEU A CA 1
ATOM 828 C C . LEU A 1 105 ? -11.689 -12.659 4.352 1.00 98.56 105 LEU A C 1
ATOM 830 O O . LEU A 1 105 ? -11.202 -12.331 5.430 1.00 98.56 105 LEU A O 1
ATOM 834 N N . ASP A 1 106 ? -12.860 -13.289 4.257 1.00 98.69 106 ASP A N 1
ATOM 835 C CA . ASP A 1 106 ? -13.688 -13.603 5.417 1.00 98.69 106 ASP A CA 1
ATOM 836 C C . ASP A 1 106 ? -12.973 -14.548 6.384 1.00 98.69 106 ASP A C 1
ATOM 838 O O . ASP A 1 106 ? -13.032 -14.347 7.599 1.00 98.69 106 ASP A O 1
ATOM 842 N N . ALA A 1 107 ? -12.271 -15.553 5.858 1.00 98.06 107 ALA A N 1
ATOM 843 C CA . ALA A 1 107 ? -11.474 -16.472 6.660 1.00 98.06 107 ALA A CA 1
ATOM 844 C C . ALA A 1 107 ? -10.246 -15.773 7.268 1.00 98.06 107 ALA A C 1
ATOM 846 O O . ALA A 1 107 ? -10.060 -15.785 8.485 1.00 98.06 107 ALA A O 1
ATOM 847 N N . GLU A 1 108 ? -9.436 -15.123 6.433 1.00 98.00 108 GLU A N 1
ATOM 848 C CA . GLU A 1 108 ? -8.140 -14.560 6.825 1.00 98.00 108 GLU A CA 1
ATOM 849 C C . GLU A 1 108 ? -8.290 -13.367 7.777 1.00 98.00 108 GLU A C 1
ATOM 851 O O . GLU A 1 108 ? -7.681 -13.326 8.848 1.00 98.00 108 GLU A O 1
ATOM 856 N N . MET A 1 109 ? -9.146 -12.401 7.435 1.00 98.62 109 MET A N 1
ATOM 857 C CA . MET A 1 109 ? -9.296 -11.176 8.225 1.00 98.62 109 MET A CA 1
ATOM 858 C C . MET A 1 109 ? -9.958 -11.443 9.577 1.00 98.62 109 MET A C 1
ATOM 860 O O . MET A 1 109 ? -9.637 -10.766 10.555 1.00 98.62 109 MET A O 1
ATOM 864 N N . SER A 1 110 ? -10.827 -12.457 9.675 1.00 98.19 110 SER A N 1
ATOM 865 C CA . SER A 1 110 ? -11.382 -12.896 10.962 1.00 98.19 110 SER A CA 1
ATOM 866 C C . SER A 1 110 ? -10.285 -13.399 11.903 1.00 98.19 110 SER A C 1
ATOM 868 O O . SER A 1 110 ? -10.273 -13.045 13.082 1.00 98.19 110 SER A O 1
ATOM 870 N N . LEU A 1 111 ? -9.339 -14.191 11.388 1.00 98.19 111 LEU A N 1
ATOM 871 C CA . LEU A 1 111 ? -8.210 -14.695 12.171 1.00 98.19 111 LEU A CA 1
ATOM 872 C C . LEU A 1 111 ? -7.288 -13.555 12.609 1.00 98.19 111 LEU A C 1
ATOM 874 O O . LEU A 1 111 ? -6.983 -13.440 13.796 1.00 98.19 111 LEU A O 1
ATOM 878 N N . LEU A 1 112 ? -6.908 -12.671 11.682 1.00 98.50 112 LEU A N 1
ATOM 879 C CA . LEU A 1 112 ? -6.056 -11.517 11.985 1.00 98.50 112 LEU A CA 1
ATOM 880 C C . LEU A 1 112 ? -6.698 -10.599 13.032 1.00 98.50 112 LEU A C 1
ATOM 882 O O . LEU A 1 112 ? -6.044 -10.208 14.001 1.00 98.50 112 LEU A O 1
ATOM 886 N N . LYS A 1 113 ? -7.998 -10.322 12.899 1.00 98.06 113 LYS A N 1
ATOM 887 C CA . LYS A 1 113 ? -8.753 -9.542 13.885 1.00 98.06 113 LYS A CA 1
ATOM 888 C C . LYS A 1 113 ? -8.745 -10.205 15.261 1.00 98.06 113 LYS A C 1
ATOM 890 O O . LYS A 1 113 ? -8.513 -9.524 16.257 1.00 98.06 113 LYS A O 1
ATOM 895 N N . ASN A 1 114 ? -8.938 -11.523 15.328 1.00 98.12 114 ASN A N 1
ATOM 896 C CA . ASN A 1 114 ? -8.875 -12.273 16.587 1.00 98.12 114 ASN A CA 1
ATOM 897 C C . ASN A 1 114 ? -7.474 -12.251 17.223 1.00 98.12 114 ASN A C 1
ATOM 899 O O . ASN A 1 114 ? -7.359 -12.308 18.444 1.00 98.12 114 ASN A O 1
ATOM 903 N N . MET A 1 115 ? -6.417 -12.112 16.420 1.00 98.00 115 MET A N 1
ATOM 904 C CA . MET A 1 115 ? -5.041 -11.900 16.890 1.00 98.00 115 MET A CA 1
ATOM 905 C C . MET A 1 115 ? -4.755 -10.447 17.314 1.00 98.00 115 MET A C 1
ATOM 907 O O . MET A 1 115 ? -3.644 -10.133 17.741 1.00 98.00 115 MET A O 1
ATOM 911 N N . GLY A 1 116 ? -5.735 -9.547 17.196 1.00 98.00 116 GLY A N 1
ATOM 912 C CA . GLY A 1 116 ? -5.601 -8.130 17.527 1.00 98.00 116 GLY A CA 1
ATOM 913 C C . GLY A 1 116 ? -4.913 -7.293 16.447 1.00 98.00 116 GLY A C 1
ATOM 914 O O . GLY A 1 116 ? -4.554 -6.146 16.723 1.00 98.00 116 GLY A O 1
ATOM 915 N N . VAL A 1 117 ? -4.705 -7.835 15.242 1.00 98.62 117 VAL A N 1
ATOM 916 C CA . VAL A 1 117 ? -4.169 -7.076 14.103 1.00 98.62 117 VAL A CA 1
ATOM 917 C C . VAL A 1 117 ? -5.177 -6.001 13.712 1.00 98.62 117 VAL A C 1
ATOM 919 O O . VAL A 1 117 ? -6.362 -6.282 13.543 1.00 98.62 117 VAL A O 1
ATOM 922 N N . ASN A 1 118 ? -4.696 -4.770 13.552 1.00 98.31 118 ASN A N 1
ATOM 923 C CA . ASN A 1 118 ? -5.514 -3.635 13.121 1.00 98.31 118 ASN A CA 1
ATOM 924 C C . ASN A 1 118 ? -5.044 -3.030 11.795 1.00 98.31 118 ASN A C 1
ATOM 926 O O . ASN A 1 118 ? -5.679 -2.115 11.285 1.00 98.31 118 ASN A O 1
ATOM 930 N N . THR A 1 119 ? -3.927 -3.507 11.246 1.00 98.69 119 THR A N 1
ATOM 931 C CA . THR A 1 119 ? -3.355 -2.986 10.007 1.00 98.69 119 THR A CA 1
ATOM 932 C C . THR A 1 119 ? -2.678 -4.113 9.238 1.00 98.69 119 THR A C 1
ATOM 934 O O . THR A 1 119 ? -1.94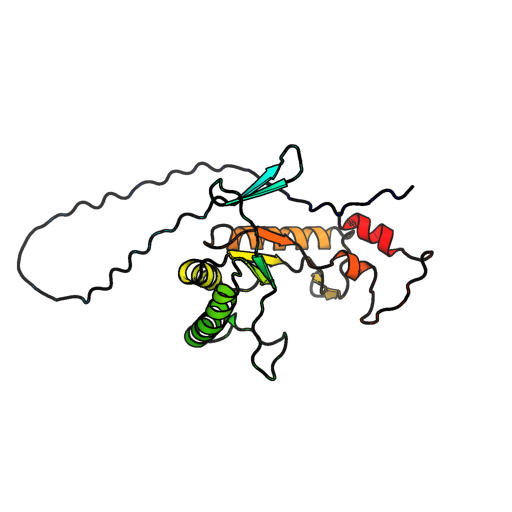0 -4.906 9.820 1.00 98.69 119 THR A O 1
ATOM 937 N N . ILE A 1 120 ? -2.860 -4.162 7.924 1.00 98.62 120 ILE A N 1
ATOM 938 C CA . ILE A 1 120 ? -2.107 -5.047 7.036 1.00 98.62 120 ILE A CA 1
ATOM 939 C C . ILE A 1 120 ? -1.293 -4.251 6.025 1.00 98.62 120 ILE A C 1
ATOM 941 O O . ILE A 1 120 ? -1.700 -3.179 5.580 1.00 98.62 120 ILE A O 1
ATOM 945 N N . ARG A 1 121 ? -0.139 -4.785 5.637 1.00 98.06 121 ARG A N 1
ATOM 946 C CA . ARG A 1 121 ? 0.616 -4.320 4.474 1.00 98.06 121 ARG A CA 1
ATOM 947 C C . ARG A 1 121 ? 0.299 -5.215 3.287 1.00 98.06 121 ARG A C 1
ATOM 949 O O . ARG A 1 121 ? 0.516 -6.420 3.376 1.00 98.06 121 ARG A O 1
ATOM 956 N N . MET A 1 122 ? -0.126 -4.605 2.183 1.00 95.81 122 MET A N 1
ATOM 957 C CA . MET A 1 122 ? -0.356 -5.274 0.899 1.00 95.81 122 MET A CA 1
ATOM 958 C C . MET A 1 122 ? 0.392 -4.546 -0.212 1.00 95.81 122 MET A C 1
ATOM 960 O O . MET A 1 122 ? 0.519 -3.321 -0.172 1.00 95.81 122 MET A O 1
ATOM 964 N N . TYR A 1 123 ? 0.867 -5.279 -1.218 1.00 94.12 123 TYR A N 1
ATOM 965 C CA . TYR A 1 123 ? 1.362 -4.649 -2.441 1.00 94.12 123 TYR A CA 1
ATOM 966 C C . TYR A 1 123 ? 0.215 -4.031 -3.254 1.00 94.12 123 TYR A C 1
ATOM 968 O O . TYR A 1 123 ? -0.951 -4.406 -3.113 1.00 94.12 123 TYR A O 1
ATOM 976 N N . THR A 1 124 ? 0.552 -3.062 -4.104 1.00 93.75 124 THR A N 1
ATOM 977 C CA . THR A 1 124 ? -0.377 -2.495 -5.090 1.00 93.75 124 THR A CA 1
ATOM 978 C C . THR A 1 124 ? -0.974 -3.566 -6.011 1.00 93.75 124 THR A C 1
ATOM 980 O O . THR A 1 124 ? -0.406 -4.640 -6.200 1.00 93.75 124 THR A O 1
ATOM 983 N N . GLY A 1 125 ? -2.139 -3.271 -6.596 1.00 93.00 125 GLY A N 1
ATOM 984 C CA . GLY A 1 125 ? -2.879 -4.197 -7.466 1.00 93.00 125 GLY A CA 1
ATOM 985 C C . GLY A 1 125 ? -4.098 -4.849 -6.806 1.00 93.00 125 GLY A C 1
ATOM 986 O O . GLY A 1 125 ? -4.857 -5.540 -7.484 1.00 93.00 125 GLY A O 1
ATOM 987 N N . VAL A 1 126 ? -4.321 -4.604 -5.512 1.00 96.69 126 VAL A N 1
ATOM 988 C CA . VAL A 1 126 ? -5.584 -4.914 -4.833 1.00 96.69 126 VAL A CA 1
ATOM 989 C C . VAL A 1 126 ? -6.680 -3.926 -5.266 1.00 96.69 126 VAL A C 1
ATOM 991 O O . VAL A 1 126 ? -6.501 -2.724 -5.115 1.00 96.69 126 VAL A O 1
ATOM 994 N N . PRO A 1 127 ? -7.847 -4.378 -5.757 1.00 97.62 127 PRO A N 1
ATOM 995 C CA . PRO A 1 127 ? -8.954 -3.478 -6.067 1.00 97.62 127 PRO A CA 1
ATOM 996 C C . PRO A 1 127 ? -9.436 -2.704 -4.831 1.00 97.62 127 PRO A C 1
ATOM 998 O O . PRO A 1 127 ? -9.690 -3.309 -3.788 1.00 97.62 127 PRO A O 1
ATOM 1001 N N . ALA A 1 128 ? -9.661 -1.391 -4.964 1.00 97.88 128 ALA A N 1
ATOM 1002 C CA . ALA A 1 128 ? -10.083 -0.509 -3.865 1.00 97.88 128 ALA A CA 1
ATOM 1003 C C . ALA A 1 128 ? -11.300 -1.033 -3.074 1.00 97.88 128 ALA A C 1
ATOM 1005 O O . ALA A 1 128 ? -11.332 -0.942 -1.848 1.00 97.88 128 ALA A O 1
ATOM 1006 N N . LYS A 1 129 ? -12.258 -1.683 -3.756 1.00 98.19 129 LYS A N 1
ATOM 1007 C CA . LYS A 1 129 ? -13.435 -2.299 -3.116 1.00 98.19 129 LYS A CA 1
ATOM 1008 C C . LYS A 1 129 ? -13.071 -3.306 -2.019 1.00 98.19 129 LYS A C 1
ATOM 1010 O O . LYS A 1 129 ? -13.788 -3.404 -1.029 1.00 98.19 129 LYS A O 1
ATOM 1015 N N . TRP A 1 130 ? -11.963 -4.036 -2.169 1.00 98.56 130 TRP A N 1
ATOM 1016 C CA . TRP A 1 130 ? -11.530 -5.034 -1.193 1.00 98.56 130 TRP A CA 1
ATOM 1017 C C . TRP A 1 130 ? -10.800 -4.410 -0.007 1.00 98.56 130 TRP A C 1
ATOM 1019 O O . TRP A 1 130 ? -10.977 -4.886 1.108 1.00 98.56 130 TRP A O 1
ATOM 1029 N N . ILE A 1 131 ? -10.083 -3.301 -0.205 1.00 98.50 131 ILE A N 1
ATOM 1030 C CA . ILE A 1 131 ? -9.540 -2.499 0.904 1.00 98.50 131 ILE A CA 1
ATOM 1031 C C . ILE A 1 131 ? -10.691 -1.978 1.770 1.00 98.50 131 ILE A C 1
ATOM 1033 O O . ILE A 1 131 ? -10.703 -2.186 2.982 1.00 98.50 131 ILE A O 1
ATOM 1037 N N . THR A 1 132 ? -11.703 -1.381 1.134 1.00 98.44 132 THR A N 1
ATOM 1038 C CA . THR A 1 132 ? -12.906 -0.908 1.827 1.00 98.44 132 THR A CA 1
ATOM 1039 C C . THR A 1 132 ? -13.641 -2.045 2.526 1.00 98.44 132 THR A C 1
ATOM 1041 O O . THR A 1 132 ? -14.041 -1.890 3.676 1.00 98.44 132 THR A O 1
ATOM 1044 N N . TYR A 1 133 ? -13.769 -3.206 1.879 1.00 98.69 133 TYR A N 1
ATOM 1045 C CA . TYR A 1 133 ? -14.383 -4.387 2.480 1.00 98.69 133 TYR A CA 1
ATOM 1046 C C . TYR A 1 133 ? -13.650 -4.841 3.751 1.00 98.69 133 TYR A C 1
ATOM 1048 O O . TYR A 1 133 ? -14.289 -5.041 4.784 1.00 98.69 133 TYR A O 1
ATOM 1056 N N . ILE A 1 134 ? -12.320 -4.973 3.695 1.00 98.69 134 ILE A N 1
ATOM 1057 C CA . ILE A 1 134 ? -11.488 -5.373 4.839 1.00 98.69 134 ILE A CA 1
ATOM 1058 C C . ILE A 1 134 ? -11.677 -4.384 5.994 1.00 98.69 134 ILE A C 1
ATOM 1060 O O . ILE A 1 134 ? -11.960 -4.783 7.125 1.00 98.69 134 ILE A O 1
ATOM 1064 N N . TYR A 1 135 ? -11.600 -3.090 5.700 1.00 98.44 135 TYR A N 1
ATOM 1065 C CA . TYR A 1 135 ? -11.752 -2.051 6.707 1.00 98.44 135 TYR A CA 1
ATOM 1066 C C . TYR A 1 135 ? -13.153 -2.029 7.329 1.00 98.44 135 TYR A C 1
ATOM 1068 O O . TYR A 1 135 ? -13.279 -2.108 8.548 1.00 98.44 135 TYR A O 1
ATOM 1076 N N . GLN A 1 136 ? -14.216 -2.002 6.526 1.00 97.94 136 GLN A N 1
ATOM 1077 C CA . GLN A 1 136 ? -15.583 -1.872 7.041 1.00 97.94 136 GLN A CA 1
ATOM 1078 C C . GLN A 1 136 ? -16.046 -3.102 7.833 1.00 97.94 136 GLN A C 1
ATOM 1080 O O . GLN A 1 136 ? -16.779 -2.960 8.809 1.00 97.94 136 GLN A O 1
ATOM 1085 N N . ASN A 1 137 ? -15.618 -4.307 7.444 1.00 98.50 137 ASN A N 1
ATOM 1086 C CA . ASN A 1 137 ? -16.070 -5.543 8.092 1.00 98.50 137 ASN A CA 1
ATOM 1087 C C . ASN A 1 137 ? -15.160 -5.964 9.255 1.00 98.50 137 ASN A C 1
ATOM 1089 O O . ASN A 1 137 ? -15.626 -6.547 10.240 1.00 98.50 137 ASN A O 1
ATOM 1093 N N . TYR A 1 138 ? -13.865 -5.644 9.185 1.00 98.44 138 TYR A N 1
ATOM 1094 C CA . TYR A 1 138 ? -12.883 -6.128 10.156 1.00 98.44 138 TYR A CA 1
ATOM 1095 C C . TYR A 1 138 ? -12.244 -5.019 10.988 1.00 98.44 138 TYR A C 1
ATOM 1097 O O . TYR A 1 138 ? -11.776 -5.314 12.086 1.00 98.44 138 TYR A O 1
ATOM 1105 N N . GLY A 1 139 ? -12.324 -3.754 10.575 1.00 97.50 139 GLY A N 1
ATOM 1106 C CA . GLY A 1 139 ? -11.630 -2.643 11.232 1.00 97.50 139 GLY A CA 1
ATOM 1107 C C . GLY A 1 139 ? -10.117 -2.699 11.018 1.00 97.50 139 GLY A C 1
ATOM 1108 O O . GLY A 1 139 ? -9.359 -2.230 11.863 1.00 97.50 139 GLY A O 1
ATOM 1109 N N . ILE A 1 140 ? -9.681 -3.338 9.928 1.00 98.62 140 ILE A N 1
ATOM 1110 C CA . ILE A 1 140 ? -8.272 -3.510 9.577 1.00 98.62 140 ILE A CA 1
ATOM 1111 C C . ILE A 1 140 ? -7.923 -2.497 8.488 1.00 98.62 140 ILE A C 1
ATOM 1113 O O . ILE A 1 140 ? -8.498 -2.512 7.401 1.00 98.62 140 ILE A O 1
ATOM 1117 N N . TYR A 1 141 ? -6.964 -1.626 8.776 1.00 98.44 141 TYR A N 1
ATOM 1118 C CA . TYR A 1 141 ? -6.443 -0.670 7.810 1.00 98.44 141 TYR A CA 1
ATOM 1119 C C . TYR A 1 141 ? -5.447 -1.318 6.847 1.00 98.44 141 TYR A C 1
ATOM 1121 O O . TYR A 1 141 ? -4.835 -2.341 7.143 1.00 98.44 141 TYR A O 1
ATOM 1129 N N . THR A 1 142 ? -5.214 -0.673 5.710 1.00 98.31 142 THR A N 1
ATOM 1130 C CA . THR A 1 142 ? -4.235 -1.077 4.704 1.00 98.31 142 THR A CA 1
ATOM 1131 C C . THR A 1 142 ? -3.111 -0.052 4.588 1.00 98.31 142 THR A C 1
ATOM 1133 O O . THR A 1 142 ? -3.338 1.127 4.319 1.00 98.31 142 THR A O 1
ATOM 1136 N N . MET A 1 143 ? -1.876 -0.525 4.730 1.00 98.00 143 MET A N 1
ATOM 1137 C CA . MET A 1 143 ? -0.671 0.147 4.252 1.00 98.00 143 MET A CA 1
ATOM 1138 C C . MET A 1 143 ? -0.386 -0.344 2.833 1.00 98.00 143 MET A C 1
ATOM 1140 O O . MET A 1 143 ? 0.012 -1.498 2.646 1.00 98.00 143 MET A O 1
ATOM 1144 N N . LEU A 1 144 ? -0.616 0.507 1.832 1.00 97.62 144 LEU A N 1
ATOM 1145 C CA . LEU A 1 144 ? -0.478 0.113 0.432 1.00 97.62 144 LEU A CA 1
ATOM 1146 C C . LEU 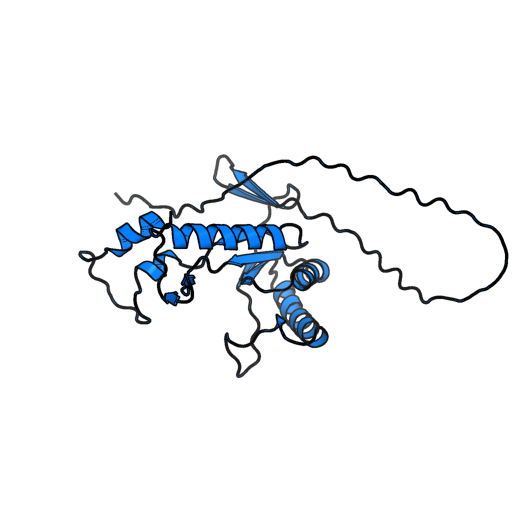A 1 144 ? 0.959 0.323 -0.042 1.00 97.62 144 LEU A C 1
ATOM 1148 O O . LEU A 1 144 ? 1.488 1.432 0.007 1.00 97.62 144 LEU A O 1
ATOM 1152 N N . ASN A 1 145 ? 1.593 -0.755 -0.487 1.00 96.94 145 ASN A N 1
ATOM 1153 C CA . ASN A 1 145 ? 3.021 -0.810 -0.743 1.00 96.94 145 ASN A CA 1
ATOM 1154 C C . ASN A 1 145 ? 3.335 -0.869 -2.240 1.00 96.94 145 ASN A C 1
ATOM 1156 O O . ASN A 1 145 ? 3.092 -1.875 -2.906 1.00 96.94 145 ASN A O 1
ATOM 1160 N N . HIS A 1 146 ? 3.941 0.192 -2.758 1.00 96.06 146 HIS A N 1
ATOM 1161 C CA . HIS A 1 146 ? 4.523 0.209 -4.092 1.00 96.06 146 HIS A CA 1
ATOM 1162 C C . HIS A 1 146 ? 5.910 -0.445 -4.065 1.00 96.06 146 HIS A C 1
ATOM 1164 O O . HIS A 1 146 ? 6.674 -0.237 -3.126 1.00 96.06 146 HIS A O 1
ATOM 1170 N N . SER A 1 147 ? 6.291 -1.206 -5.095 1.00 92.75 147 SER A N 1
ATOM 1171 C CA . SER A 1 147 ? 7.633 -1.819 -5.157 1.00 92.75 147 SER A CA 1
ATOM 1172 C C . SER A 1 147 ? 8.747 -0.777 -5.296 1.00 92.75 147 SER A C 1
ATOM 1174 O O . SER A 1 147 ? 9.884 -1.018 -4.890 1.00 92.75 147 SER A O 1
ATOM 1176 N N . PHE A 1 148 ? 8.417 0.375 -5.882 1.00 94.56 148 PHE A N 1
ATOM 1177 C CA . PHE A 1 148 ? 9.312 1.507 -6.109 1.00 94.56 148 PHE A CA 1
ATOM 1178 C C . PHE A 1 148 ? 10.633 1.084 -6.784 1.00 94.56 148 PHE A C 1
ATOM 1180 O O . PHE A 1 148 ? 11.708 1.555 -6.436 1.00 94.56 148 PHE A O 1
ATOM 1187 N N . GLY A 1 149 ? 10.553 0.135 -7.724 1.00 91.50 149 GLY A N 1
ATOM 1188 C CA . GLY A 1 149 ? 11.704 -0.389 -8.465 1.00 91.50 149 GLY A CA 1
ATOM 1189 C C . GLY A 1 149 ? 12.485 -1.503 -7.759 1.00 91.50 149 GLY A C 1
ATOM 1190 O O . GLY A 1 149 ? 13.527 -1.924 -8.257 1.00 91.50 149 GLY A O 1
ATOM 1191 N N . ARG A 1 150 ? 12.025 -2.038 -6.620 1.00 89.12 150 ARG A N 1
ATOM 1192 C CA . ARG A 1 150 ? 12.761 -3.086 -5.887 1.00 89.12 150 ARG A CA 1
ATOM 1193 C C . ARG A 1 150 ? 13.072 -4.339 -6.714 1.00 89.12 150 ARG A C 1
ATOM 1195 O O . ARG A 1 150 ? 14.120 -4.952 -6.510 1.00 89.12 150 ARG A O 1
ATOM 1202 N N . TYR A 1 151 ? 12.153 -4.745 -7.582 1.00 87.00 151 TYR A N 1
ATOM 1203 C CA . TYR A 1 151 ? 12.238 -6.005 -8.327 1.00 87.00 151 TYR A CA 1
ATOM 1204 C C . TYR A 1 151 ? 12.602 -5.803 -9.800 1.00 87.00 151 TYR A C 1
ATOM 1206 O O . TYR A 1 151 ? 12.367 -6.697 -10.604 1.00 87.00 151 TYR A O 1
ATOM 1214 N N . GLY A 1 152 ? 13.159 -4.639 -10.139 1.00 88.62 152 GLY A N 1
ATOM 1215 C CA . GLY A 1 152 ? 13.415 -4.229 -11.513 1.00 88.62 152 GLY A CA 1
ATOM 1216 C C . GLY A 1 152 ? 12.270 -3.415 -12.112 1.00 88.62 152 GLY A C 1
ATOM 1217 O O . GLY A 1 152 ? 11.228 -3.203 -11.486 1.00 88.62 152 GLY A O 1
ATOM 1218 N N . LEU A 1 153 ? 12.502 -2.914 -13.320 1.00 91.81 153 LEU A N 1
ATOM 1219 C CA . LEU A 1 153 ? 11.605 -2.009 -14.033 1.00 91.81 153 LEU A CA 1
ATOM 1220 C C . LEU A 1 153 ? 11.734 -2.181 -15.547 1.00 91.81 153 LEU A C 1
ATOM 1222 O O . LEU A 1 153 ? 12.784 -2.566 -16.061 1.00 91.81 153 LEU A O 1
ATOM 1226 N N . THR A 1 154 ? 10.654 -1.884 -16.268 1.00 92.25 154 THR A N 1
ATOM 1227 C CA . THR A 1 154 ? 10.672 -1.830 -17.734 1.00 92.25 154 THR A CA 1
ATOM 1228 C C . THR A 1 154 ? 10.817 -0.379 -18.173 1.00 92.25 154 THR A C 1
ATOM 1230 O O . THR A 1 154 ? 9.974 0.447 -17.838 1.00 92.25 154 THR A O 1
ATOM 1233 N N . LEU A 1 155 ? 11.860 -0.063 -18.941 1.00 90.81 155 LEU A N 1
ATOM 1234 C CA . LEU A 1 155 ? 12.058 1.258 -19.545 1.00 90.81 155 LEU A CA 1
ATOM 1235 C C . LEU A 1 155 ? 12.165 1.129 -21.050 1.00 90.81 155 LEU A C 1
ATOM 1237 O O . LEU A 1 155 ? 12.977 0.351 -21.550 1.00 90.81 155 LEU A O 1
ATOM 1241 N N . ASP A 1 156 ? 11.367 1.919 -21.766 1.00 88.94 156 ASP A N 1
ATOM 1242 C CA . ASP A 1 156 ? 11.376 1.967 -23.230 1.00 88.94 156 ASP A CA 1
ATOM 1243 C C . ASP A 1 156 ? 11.270 0.555 -23.860 1.00 88.94 156 ASP A C 1
ATOM 1245 O O . ASP A 1 156 ? 11.942 0.239 -24.838 1.00 88.94 156 ASP A O 1
ATOM 1249 N N . GLY A 1 157 ? 10.464 -0.325 -23.248 1.00 91.00 157 GLY A N 1
ATOM 1250 C CA . GLY A 1 157 ? 10.255 -1.715 -23.679 1.00 91.00 157 GLY A CA 1
ATOM 1251 C C . GLY A 1 157 ? 11.326 -2.723 -23.243 1.00 91.00 157 GLY A C 1
ATOM 1252 O O . GLY A 1 157 ? 11.163 -3.913 -23.500 1.00 91.00 157 GLY A O 1
ATOM 1253 N N . ASN A 1 158 ? 12.388 -2.290 -22.559 1.00 92.06 158 ASN A N 1
ATOM 1254 C CA . ASN A 1 158 ? 13.467 -3.161 -22.091 1.00 92.06 158 ASN A CA 1
ATOM 1255 C C . ASN A 1 158 ? 13.365 -3.421 -20.586 1.00 92.06 158 ASN A C 1
ATOM 1257 O O . ASN A 1 158 ? 13.166 -2.492 -19.802 1.00 92.06 158 ASN A O 1
ATOM 1261 N N . TRP A 1 159 ? 13.533 -4.681 -20.184 1.00 92.38 159 TRP A N 1
ATOM 1262 C CA . TRP A 1 159 ? 13.538 -5.085 -18.779 1.00 92.38 159 TRP A CA 1
ATOM 1263 C C . TRP A 1 159 ? 14.911 -4.873 -18.138 1.00 92.38 159 TRP A C 1
ATOM 1265 O O . TRP A 1 159 ? 15.922 -5.371 -18.636 1.00 92.38 159 TRP A O 1
ATOM 1275 N N . PHE A 1 160 ? 14.931 -4.187 -16.997 1.00 89.00 160 PHE A N 1
ATOM 1276 C CA . PHE A 1 160 ? 16.117 -3.978 -16.178 1.00 89.00 160 PHE A CA 1
ATOM 1277 C C . PHE A 1 160 ? 15.913 -4.644 -14.813 1.00 89.00 160 PHE A C 1
ATOM 1279 O O . PHE A 1 160 ? 15.030 -4.221 -14.068 1.00 89.00 160 PHE A O 1
ATOM 1286 N N . PRO A 1 161 ? 16.720 -5.659 -14.448 1.00 85.50 161 PRO A N 1
ATOM 1287 C CA . PRO A 1 161 ? 16.555 -6.370 -13.178 1.00 85.50 161 PRO A CA 1
ATOM 1288 C C . PRO A 1 161 ? 16.977 -5.532 -11.962 1.00 85.50 161 PRO A C 1
ATOM 1290 O O . PRO A 1 161 ? 16.482 -5.758 -10.863 1.00 85.50 161 PRO A O 1
ATOM 1293 N N . ASN A 1 162 ? 17.870 -4.557 -12.164 1.00 84.50 162 ASN A N 1
ATOM 1294 C CA . ASN A 1 162 ? 18.353 -3.647 -11.130 1.00 84.50 162 ASN A CA 1
ATOM 1295 C C . ASN A 1 162 ? 17.943 -2.213 -11.463 1.00 84.50 162 ASN A C 1
ATOM 1297 O O . ASN A 1 162 ? 18.029 -1.782 -12.614 1.00 84.50 162 ASN A O 1
ATOM 1301 N N . THR A 1 163 ? 17.545 -1.470 -10.436 1.00 87.38 163 THR A N 1
ATOM 1302 C CA . THR A 1 163 ? 17.061 -0.095 -10.570 1.00 87.38 163 THR A CA 1
ATOM 1303 C C . THR A 1 163 ? 18.192 0.899 -10.352 1.00 87.38 163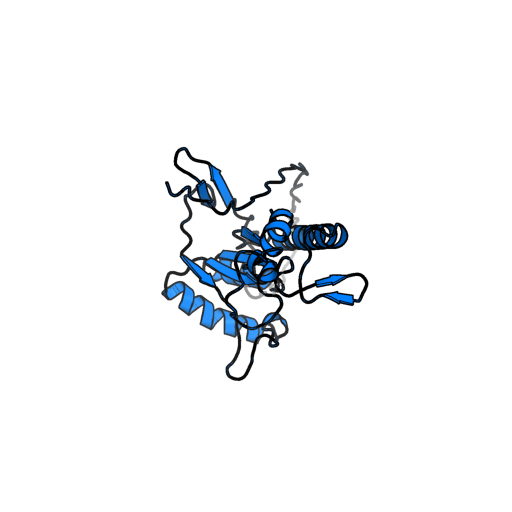 THR A C 1
ATOM 1305 O O . THR A 1 163 ? 18.761 0.971 -9.267 1.00 87.38 163 THR A O 1
ATOM 1308 N N . ASP A 1 164 ? 18.491 1.693 -11.379 1.00 87.69 164 ASP A N 1
ATOM 1309 C CA . ASP A 1 164 ? 19.423 2.817 -11.291 1.00 87.69 164 ASP A CA 1
ATOM 1310 C C . ASP A 1 164 ? 18.673 4.108 -10.934 1.00 87.69 164 ASP A C 1
ATOM 1312 O O . ASP A 1 164 ? 18.137 4.796 -11.803 1.00 87.69 164 ASP A O 1
ATOM 1316 N N . TYR A 1 165 ? 18.641 4.457 -9.647 1.00 88.69 165 TYR A N 1
ATOM 1317 C CA . TYR A 1 165 ? 17.970 5.674 -9.175 1.00 88.69 165 TYR A CA 1
ATOM 1318 C C . TYR A 1 165 ? 18.664 6.975 -9.629 1.00 88.69 165 TYR A C 1
ATOM 1320 O O . TYR A 1 165 ? 18.042 8.039 -9.589 1.00 88.69 165 TYR A O 1
ATOM 1328 N N . ALA A 1 166 ? 19.916 6.927 -10.106 1.00 87.69 166 ALA A N 1
ATOM 1329 C CA . ALA A 1 166 ? 20.584 8.105 -10.665 1.00 87.69 166 ALA A CA 1
ATOM 1330 C C . ALA A 1 166 ? 20.020 8.475 -12.046 1.00 87.69 166 ALA A C 1
ATOM 1332 O O . ALA A 1 166 ? 20.037 9.650 -12.434 1.00 87.69 166 ALA A O 1
ATOM 1333 N N . ASN A 1 167 ? 19.478 7.493 -12.773 1.00 90.69 167 ASN A N 1
ATOM 1334 C CA . ASN A 1 167 ? 18.920 7.684 -14.102 1.00 90.69 167 ASN A CA 1
ATOM 1335 C C . ASN A 1 167 ? 17.651 8.568 -14.058 1.00 90.69 167 ASN A C 1
ATOM 1337 O O . ASN A 1 167 ? 16.640 8.186 -13.461 1.00 90.69 167 ASN A O 1
ATOM 1341 N N . PRO A 1 168 ? 17.630 9.725 -14.751 1.00 92.69 168 PRO A N 1
ATOM 1342 C CA . PRO A 1 168 ? 16.462 10.605 -14.779 1.00 92.69 168 PRO A CA 1
ATOM 1343 C C . PRO A 1 168 ? 15.179 9.940 -15.299 1.00 92.69 168 PRO A C 1
ATOM 1345 O O . PRO A 1 168 ? 14.094 10.303 -14.847 1.00 92.69 168 PRO A O 1
ATOM 1348 N N . LYS A 1 169 ? 15.285 8.963 -16.215 1.00 93.62 169 LYS A N 1
ATOM 1349 C CA . LYS A 1 169 ? 14.128 8.209 -16.726 1.00 93.62 169 LYS A CA 1
ATOM 1350 C C . LYS A 1 169 ? 13.522 7.307 -15.651 1.00 93.62 169 LYS A C 1
ATOM 1352 O O . LYS A 1 169 ? 12.303 7.273 -15.524 1.00 93.62 169 LYS A O 1
ATOM 1357 N N . VAL A 1 170 ? 14.363 6.647 -14.850 1.00 93.25 170 VAL A N 1
ATOM 1358 C CA . VAL A 1 170 ? 13.928 5.834 -13.701 1.00 93.25 170 VAL A CA 1
ATOM 1359 C C . VAL A 1 170 ? 13.195 6.709 -12.694 1.00 93.25 170 VAL A C 1
ATOM 1361 O O . VAL A 1 170 ? 12.066 6.403 -12.330 1.00 93.25 170 VAL A O 1
ATOM 1364 N N . ARG A 1 171 ? 13.792 7.836 -12.284 1.00 93.06 171 ARG A N 1
ATOM 1365 C CA . ARG A 1 171 ? 13.150 8.741 -11.316 1.00 93.06 171 ARG A CA 1
ATOM 1366 C C . ARG A 1 171 ? 11.800 9.239 -11.813 1.00 93.06 171 ARG A C 1
ATOM 1368 O O . ARG A 1 171 ? 10.844 9.262 -11.048 1.00 93.06 171 ARG A O 1
ATOM 1375 N N . LYS A 1 172 ? 11.723 9.627 -13.090 1.00 95.19 172 LYS A N 1
ATOM 1376 C CA . LYS A 1 172 ? 10.472 10.071 -13.707 1.00 95.19 172 LYS A CA 1
ATOM 1377 C C . LYS A 1 172 ? 9.406 8.972 -13.639 1.00 95.19 172 LYS A C 1
ATOM 1379 O O . LYS A 1 172 ? 8.324 9.245 -13.134 1.00 95.19 172 LYS A O 1
ATOM 1384 N N . LEU A 1 173 ? 9.739 7.750 -14.061 1.00 95.44 173 LEU A N 1
ATOM 1385 C CA . LEU A 1 173 ? 8.827 6.605 -14.009 1.00 95.44 173 LEU A CA 1
ATOM 1386 C C . LEU A 1 173 ? 8.327 6.339 -12.580 1.00 95.44 173 LEU A C 1
ATOM 1388 O O . LEU A 1 173 ? 7.125 6.294 -12.349 1.00 95.44 173 LEU A O 1
ATOM 1392 N N . LEU A 1 174 ? 9.235 6.233 -11.606 1.00 95.25 174 LEU A N 1
ATOM 1393 C CA . LEU A 1 174 ? 8.874 5.922 -10.218 1.00 95.25 174 LEU A CA 1
ATOM 1394 C C . LEU A 1 174 ? 7.985 6.998 -9.582 1.00 95.25 174 LEU A C 1
ATOM 1396 O O . LEU A 1 174 ? 7.074 6.678 -8.814 1.00 95.25 174 LEU A O 1
ATOM 1400 N N . LEU A 1 175 ? 8.234 8.274 -9.895 1.00 95.69 175 LEU A N 1
ATOM 1401 C CA . LEU A 1 175 ? 7.390 9.381 -9.445 1.00 95.69 175 LEU A CA 1
ATOM 1402 C C . LEU A 1 175 ? 6.009 9.342 -10.106 1.00 95.69 175 LEU A C 1
ATOM 1404 O O . LEU A 1 175 ? 5.015 9.589 -9.424 1.00 95.69 175 LEU A O 1
ATOM 1408 N N . GLU A 1 176 ? 5.930 9.018 -11.398 1.00 96.44 176 GLU A N 1
ATOM 1409 C CA . GLU A 1 176 ? 4.663 8.856 -12.120 1.00 96.44 176 GLU A CA 1
ATOM 1410 C C . GLU A 1 176 ? 3.833 7.705 -11.537 1.00 96.44 176 GLU A C 1
ATOM 1412 O O . GLU A 1 176 ? 2.679 7.923 -11.168 1.00 96.44 176 GLU A O 1
ATOM 1417 N N . GLU A 1 177 ? 4.426 6.524 -11.356 1.00 95.56 177 GLU A N 1
ATOM 1418 C CA . GLU A 1 177 ? 3.770 5.349 -10.766 1.00 95.56 177 GLU A CA 1
ATOM 1419 C C . GLU A 1 177 ? 3.284 5.620 -9.336 1.00 95.56 177 GLU A C 1
ATOM 1421 O O . GLU A 1 177 ? 2.131 5.351 -8.995 1.00 95.56 177 GLU A O 1
ATOM 1426 N N . SER A 1 178 ? 4.135 6.224 -8.501 1.00 96.00 178 SER A N 1
ATOM 1427 C CA . SER A 1 178 ? 3.786 6.535 -7.109 1.00 96.00 178 SER A CA 1
ATOM 1428 C C . SER A 1 178 ? 2.677 7.584 -7.026 1.00 96.00 178 SER A C 1
ATOM 1430 O O . SER A 1 178 ? 1.752 7.454 -6.226 1.00 96.00 178 SER A O 1
ATOM 1432 N N . THR A 1 179 ? 2.730 8.608 -7.883 1.00 96.69 179 THR A N 1
ATOM 1433 C CA . THR A 1 179 ? 1.672 9.624 -7.978 1.00 96.69 179 THR A CA 1
ATOM 1434 C C . THR A 1 179 ? 0.362 9.001 -8.449 1.00 96.69 179 THR A C 1
ATOM 1436 O O . THR A 1 179 ? -0.703 9.347 -7.938 1.00 96.69 179 THR A O 1
ATOM 1439 N N . GLN A 1 180 ? 0.427 8.077 -9.409 1.00 96.88 180 GLN A N 1
ATOM 1440 C CA . GLN A 1 180 ? -0.746 7.380 -9.917 1.00 96.88 180 GLN A CA 1
ATOM 1441 C C . GLN A 1 180 ? -1.380 6.494 -8.841 1.00 96.88 180 GLN A C 1
ATOM 1443 O O . GLN A 1 180 ? -2.592 6.565 -8.653 1.00 96.88 180 GLN A O 1
ATOM 1448 N N . MET A 1 181 ? -0.576 5.749 -8.075 1.00 96.81 181 MET A N 1
ATOM 1449 C CA . MET A 1 181 ? -1.055 4.984 -6.920 1.00 96.81 181 MET A CA 1
ATOM 1450 C C . MET A 1 181 ? -1.790 5.890 -5.925 1.00 96.81 181 MET A C 1
ATOM 1452 O O . MET A 1 181 ? -2.905 5.577 -5.516 1.00 96.81 181 MET A O 1
ATOM 1456 N N . VAL A 1 182 ? -1.206 7.031 -5.546 1.00 96.06 182 VAL A N 1
ATOM 1457 C CA . VAL A 1 182 ? -1.871 7.955 -4.613 1.00 96.06 182 VAL A CA 1
ATOM 1458 C C . VAL A 1 182 ? -3.196 8.443 -5.198 1.00 96.06 182 VAL A C 1
ATOM 1460 O O . VAL A 1 182 ? -4.215 8.371 -4.521 1.00 96.06 182 VAL A O 1
ATOM 1463 N N . LYS A 1 183 ? -3.225 8.871 -6.466 1.00 96.38 183 LYS A N 1
ATOM 1464 C CA . LYS A 1 183 ? -4.463 9.326 -7.123 1.00 96.38 183 LYS A CA 1
ATOM 1465 C C . LYS A 1 183 ? -5.561 8.264 -7.120 1.00 96.38 183 LYS A C 1
ATOM 1467 O O . LYS A 1 183 ? -6.720 8.609 -6.908 1.00 96.38 183 LYS A O 1
ATOM 1472 N N . GLU A 1 184 ? -5.198 7.009 -7.360 1.00 96.31 184 GLU A N 1
ATOM 1473 C CA . GLU A 1 184 ? -6.134 5.887 -7.426 1.00 96.31 184 GLU A CA 1
ATOM 1474 C C . GLU A 1 184 ? -6.701 5.522 -6.048 1.00 96.31 184 GLU A C 1
ATOM 1476 O O . GLU A 1 184 ? -7.899 5.280 -5.922 1.00 96.31 184 GLU A O 1
ATOM 1481 N N . TYR A 1 185 ? -5.866 5.528 -5.004 1.00 96.50 185 TYR A N 1
ATOM 1482 C CA . TYR A 1 185 ? -6.233 4.946 -3.710 1.00 96.50 185 TYR A CA 1
ATOM 1483 C C . TYR A 1 185 ? -6.499 5.956 -2.591 1.00 96.50 185 TYR A C 1
ATOM 1485 O O . TYR A 1 185 ? -7.140 5.575 -1.618 1.00 96.50 185 TYR A O 1
ATOM 1493 N N . GLN A 1 186 ? -6.064 7.220 -2.688 1.00 93.88 186 GLN A N 1
ATOM 1494 C CA . GLN A 1 186 ? -6.093 8.188 -1.569 1.00 93.88 186 GLN A CA 1
ATOM 1495 C C . GLN A 1 186 ? -7.466 8.388 -0.914 1.00 93.88 186 GLN A C 1
ATOM 1497 O O . GLN A 1 186 ? -7.528 8.729 0.260 1.00 93.88 186 GLN A O 1
ATOM 1502 N N . ASN A 1 187 ? -8.552 8.168 -1.658 1.00 94.00 187 ASN A N 1
ATOM 1503 C CA . ASN A 1 187 ? -9.923 8.329 -1.172 1.00 94.00 187 ASN A CA 1
ATOM 1504 C C . ASN A 1 187 ? -10.592 6.992 -0.813 1.00 94.00 187 ASN A C 1
ATOM 1506 O O . ASN A 1 187 ? -11.809 6.944 -0.658 1.00 94.00 187 ASN A O 1
ATOM 1510 N N . THR A 1 188 ? -9.833 5.897 -0.743 1.00 96.12 188 THR A N 1
ATOM 1511 C CA . THR A 1 188 ? -10.360 4.565 -0.423 1.00 96.12 188 THR A CA 1
ATOM 1512 C C . THR A 1 188 ? -10.478 4.416 1.094 1.00 96.12 188 THR A C 1
ATOM 1514 O O . THR A 1 188 ? -9.445 4.428 1.772 1.00 96.12 188 THR A O 1
ATOM 1517 N N . PRO A 1 189 ? -11.692 4.224 1.652 1.00 96.38 189 PRO A N 1
ATOM 1518 C CA . PRO A 1 189 ? -11.850 3.940 3.075 1.00 96.38 189 PRO A CA 1
ATOM 1519 C C . PRO A 1 189 ? -11.001 2.739 3.490 1.00 96.38 189 PRO A C 1
ATOM 1521 O O . PRO A 1 189 ? -11.033 1.702 2.820 1.00 96.38 189 PRO A O 1
ATOM 1524 N N . GLY A 1 190 ? -10.248 2.891 4.579 1.00 96.38 190 GLY A N 1
ATOM 1525 C CA . GLY A 1 190 ? -9.317 1.880 5.073 1.00 96.38 190 GLY A CA 1
ATOM 1526 C C . GLY A 1 190 ? -7.862 2.051 4.644 1.00 96.38 190 GLY A C 1
ATOM 1527 O O . GLY A 1 190 ? -7.016 1.322 5.154 1.00 96.38 190 GLY A O 1
ATOM 1528 N N . ILE A 1 191 ? -7.521 2.988 3.754 1.00 97.31 191 ILE A N 1
ATOM 1529 C CA . ILE A 1 191 ? -6.112 3.336 3.510 1.00 97.31 191 ILE A CA 1
ATOM 1530 C C . ILE A 1 191 ? -5.548 4.090 4.720 1.00 97.31 191 ILE A C 1
ATOM 1532 O O . ILE A 1 191 ? -6.057 5.141 5.097 1.00 97.31 191 ILE A O 1
ATOM 1536 N N . LEU A 1 192 ? -4.461 3.571 5.298 1.00 97.19 192 LEU A N 1
ATOM 1537 C CA . LEU A 1 192 ? -3.720 4.238 6.373 1.00 97.19 192 LEU A CA 1
ATOM 1538 C C . LEU A 1 192 ? -2.571 5.081 5.828 1.00 97.19 192 LEU A C 1
ATOM 1540 O O . LEU A 1 192 ? -2.423 6.247 6.171 1.00 97.19 192 LEU A O 1
ATOM 1544 N N . LEU A 1 193 ? -1.715 4.478 5.004 1.00 94.81 193 LEU A N 1
ATOM 1545 C CA . LEU A 1 193 ? -0.547 5.144 4.435 1.00 94.81 193 LEU A CA 1
ATOM 1546 C C . LEU A 1 193 ? -0.073 4.441 3.164 1.00 94.81 193 LEU A C 1
ATOM 1548 O O . LEU A 1 193 ? -0.397 3.277 2.911 1.00 94.81 193 LEU A O 1
ATOM 1552 N N . PHE A 1 194 ? 0.735 5.160 2.392 1.00 95.94 194 PHE A N 1
ATOM 1553 C CA . PHE A 1 194 ? 1.438 4.642 1.227 1.00 95.94 194 PHE A CA 1
ATOM 1554 C C . PHE A 1 194 ? 2.892 4.351 1.589 1.00 95.94 194 PHE A C 1
ATOM 1556 O O . PHE A 1 194 ? 3.578 5.197 2.163 1.00 95.94 194 PHE A O 1
ATOM 1563 N N . LEU A 1 195 ? 3.361 3.157 1.242 1.00 94.50 195 LEU A N 1
ATOM 1564 C CA . LEU A 1 195 ? 4.746 2.738 1.411 1.00 94.50 195 LEU A CA 1
ATOM 1565 C C . LEU A 1 195 ? 5.433 2.703 0.051 1.00 94.50 195 LEU A C 1
ATOM 1567 O O . LEU A 1 195 ? 4.927 2.109 -0.902 1.00 94.50 195 LEU A O 1
ATOM 1571 N N . LEU A 1 196 ? 6.596 3.344 -0.028 1.00 93.50 196 LEU A N 1
ATOM 1572 C CA . LEU A 1 196 ? 7.425 3.369 -1.224 1.00 93.50 196 LEU A CA 1
ATOM 1573 C C . LEU A 1 196 ? 8.605 2.424 -1.027 1.00 93.50 196 LEU A C 1
ATOM 1575 O O . LEU A 1 196 ? 9.596 2.757 -0.380 1.00 93.50 196 LEU A O 1
ATOM 1579 N N . GLY A 1 197 ? 8.483 1.240 -1.609 1.00 88.69 197 GLY A N 1
ATOM 1580 C CA . GLY A 1 197 ? 9.546 0.260 -1.676 1.00 88.69 197 GLY A CA 1
ATOM 1581 C C . GLY A 1 197 ? 9.552 -0.775 -0.560 1.00 88.69 197 GLY A C 1
ATOM 1582 O O . GLY A 1 197 ? 8.765 -0.787 0.383 1.00 88.69 197 GLY A O 1
ATOM 1583 N N . ASN A 1 198 ? 10.489 -1.695 -0.707 1.00 82.81 198 ASN A N 1
ATOM 1584 C CA . ASN A 1 198 ? 10.870 -2.684 0.278 1.00 82.81 198 ASN A CA 1
ATOM 1585 C C . ASN A 1 198 ? 12.364 -2.913 0.111 1.00 82.81 198 ASN A C 1
ATOM 1587 O O . ASN A 1 198 ? 12.751 -3.531 -0.874 1.00 82.81 198 ASN A O 1
ATOM 1591 N N . GLU A 1 199 ? 13.201 -2.459 1.044 1.00 79.19 199 GLU A N 1
ATOM 1592 C CA . GLU A 1 199 ? 14.645 -2.744 0.972 1.00 79.19 199 GLU A CA 1
ATOM 1593 C C . GLU A 1 199 ? 15.270 -2.304 -0.369 1.00 79.19 199 GLU A C 1
ATOM 1595 O O . GLU A 1 199 ? 16.111 -2.984 -0.954 1.00 79.19 199 GLU A O 1
ATOM 1600 N N . ASN A 1 200 ? 14.827 -1.167 -0.903 1.00 78.19 200 ASN A N 1
ATOM 1601 C CA . ASN A 1 200 ? 15.234 -0.683 -2.225 1.00 78.19 200 ASN A CA 1
ATOM 1602 C C . ASN A 1 200 ? 16.733 -0.411 -2.326 1.00 78.19 200 ASN A C 1
ATOM 1604 O O . ASN A 1 200 ? 17.333 -0.604 -3.380 1.00 78.19 200 ASN A O 1
ATOM 1608 N N . ASN A 1 201 ? 17.335 -0.023 -1.207 1.00 68.12 201 ASN A N 1
ATOM 1609 C CA . ASN A 1 201 ? 18.771 0.111 -1.059 1.00 68.12 201 ASN A CA 1
ATOM 1610 C C . ASN A 1 201 ? 19.492 -1.237 -1.218 1.00 68.12 201 ASN A C 1
ATOM 1612 O O . ASN A 1 201 ? 20.546 -1.264 -1.835 1.00 68.12 201 ASN A O 1
ATOM 1616 N N . TYR A 1 202 ? 18.935 -2.354 -0.733 1.00 57.88 202 TYR A N 1
ATOM 1617 C CA . TYR A 1 202 ? 19.549 -3.683 -0.852 1.00 57.88 202 TYR A CA 1
ATOM 1618 C C . TYR A 1 202 ? 19.686 -4.144 -2.307 1.00 57.88 202 TYR A C 1
ATOM 1620 O O . TYR A 1 202 ? 20.703 -4.744 -2.646 1.00 57.88 202 TYR A O 1
ATOM 1628 N N . GLY A 1 203 ? 18.747 -3.782 -3.188 1.00 55.56 203 GLY A N 1
ATOM 1629 C CA . GLY A 1 203 ? 18.862 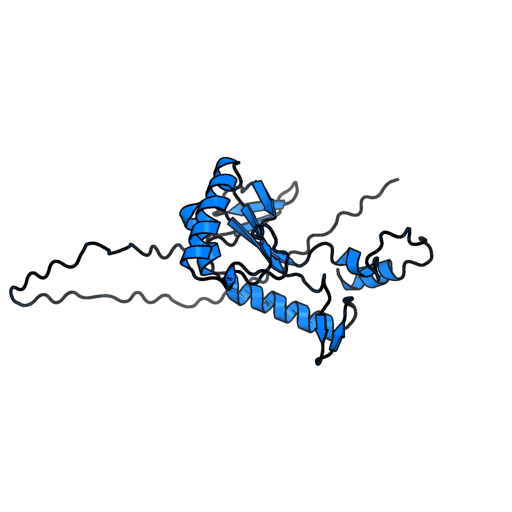-4.029 -4.635 1.00 55.56 203 GLY A CA 1
ATOM 1630 C C . GLY A 1 203 ? 20.050 -3.325 -5.311 1.00 55.56 203 GLY A C 1
ATOM 1631 O O . GLY A 1 203 ? 20.398 -3.657 -6.438 1.00 55.56 203 GLY A O 1
ATOM 1632 N N . LEU A 1 204 ? 20.700 -2.377 -4.626 1.00 57.06 204 LEU A N 1
ATOM 1633 C CA . LEU A 1 204 ? 21.915 -1.708 -5.103 1.00 57.06 204 LEU A CA 1
ATOM 1634 C C . LEU A 1 204 ? 23.194 -2.441 -4.678 1.00 57.06 204 LEU A C 1
ATOM 1636 O O . LEU A 1 204 ? 24.232 -2.288 -5.320 1.00 57.06 204 LEU A O 1
ATOM 1640 N N . PHE A 1 205 ? 23.132 -3.234 -3.603 1.00 54.09 205 PHE A N 1
ATOM 1641 C CA . PHE A 1 205 ? 24.256 -4.035 -3.108 1.00 54.09 205 PHE A CA 1
ATOM 1642 C C . PHE A 1 205 ? 24.241 -5.439 -3.725 1.00 54.09 205 PHE A C 1
ATOM 1644 O O . PHE A 1 205 ? 25.280 -5.929 -4.152 1.00 54.09 205 PHE A O 1
ATOM 1651 N N . TRP A 1 206 ? 23.064 -6.052 -3.841 1.00 52.50 206 TRP A N 1
ATOM 1652 C CA . TRP A 1 206 ? 22.885 -7.408 -4.351 1.00 52.50 206 TRP A CA 1
ATOM 1653 C C . TRP A 1 206 ? 22.601 -7.391 -5.855 1.00 52.50 206 TRP A C 1
ATOM 1655 O O . TRP A 1 206 ? 21.452 -7.312 -6.278 1.00 52.50 206 TRP A O 1
ATOM 1665 N N . ARG A 1 207 ? 23.649 -7.468 -6.687 1.00 54.19 207 ARG A N 1
ATOM 1666 C CA . ARG A 1 207 ? 23.501 -7.600 -8.154 1.00 54.19 207 ARG A CA 1
ATOM 1667 C C . ARG A 1 207 ? 23.122 -9.025 -8.608 1.00 54.19 207 ARG A C 1
ATOM 1669 O O . ARG A 1 207 ? 23.023 -9.262 -9.809 1.00 54.19 207 ARG A O 1
ATOM 1676 N N . GLY A 1 208 ? 22.909 -9.947 -7.665 1.00 52.28 208 GLY A N 1
ATOM 1677 C CA . GLY A 1 208 ? 22.519 -11.345 -7.867 1.00 52.28 208 GLY A CA 1
ATOM 1678 C C . GLY A 1 208 ? 21.678 -11.874 -6.695 1.00 52.28 208 GLY A C 1
ATOM 1679 O O . GLY A 1 208 ? 21.408 -11.141 -5.746 1.00 52.28 208 GLY A O 1
ATOM 1680 N N . ALA A 1 209 ? 21.246 -13.137 -6.769 1.00 49.97 209 ALA A N 1
ATOM 1681 C CA . ALA A 1 209 ? 20.387 -13.777 -5.762 1.00 49.97 209 ALA A CA 1
ATOM 1682 C C . ALA A 1 209 ? 21.139 -14.293 -4.516 1.00 49.97 209 ALA A C 1
ATOM 1684 O O . ALA A 1 209 ? 20.500 -14.768 -3.578 1.00 49.97 209 ALA A O 1
ATOM 1685 N N . GLU A 1 210 ? 22.473 -14.232 -4.505 1.00 44.78 210 GLU A N 1
ATOM 1686 C CA . GLU A 1 210 ? 23.303 -14.842 -3.464 1.00 44.78 210 GLU A CA 1
ATOM 1687 C C . GLU A 1 210 ? 23.776 -13.843 -2.410 1.00 44.78 210 GLU A C 1
ATOM 1689 O O . GLU A 1 210 ? 24.152 -12.715 -2.722 1.00 44.78 210 GLU A O 1
ATOM 1694 N N . THR A 1 211 ? 23.779 -14.298 -1.155 1.00 46.72 211 THR A N 1
ATOM 1695 C CA . THR A 1 211 ? 24.196 -13.532 0.027 1.00 46.72 211 THR A CA 1
ATOM 1696 C C . THR A 1 211 ? 25.730 -13.544 0.171 1.00 46.72 211 THR A C 1
ATOM 1698 O O . THR A 1 211 ? 26.274 -14.156 1.081 1.00 46.72 211 THR A O 1
ATOM 1701 N N . GLU A 1 212 ? 26.456 -12.938 -0.761 1.00 49.44 212 GLU A N 1
ATOM 1702 C CA . GLU A 1 212 ? 27.914 -12.755 -0.720 1.00 49.44 212 GLU A CA 1
ATOM 1703 C C . GLU A 1 212 ? 28.421 -11.611 0.192 1.00 49.44 212 GLU A C 1
ATOM 1705 O O . GLU A 1 212 ? 27.831 -10.534 0.312 1.00 49.44 212 GLU A O 1
ATOM 1710 N N . ASP A 1 213 ? 29.585 -11.835 0.806 1.00 51.41 213 ASP A N 1
ATOM 1711 C CA . ASP A 1 213 ? 30.312 -10.868 1.635 1.00 51.41 213 ASP A CA 1
ATOM 1712 C C . ASP A 1 213 ? 31.052 -9.850 0.743 1.00 51.41 213 ASP A C 1
ATOM 1714 O O . ASP A 1 213 ? 32.190 -10.064 0.325 1.00 51.41 213 ASP A O 1
ATOM 1718 N N . ILE A 1 214 ? 30.378 -8.754 0.371 1.00 53.66 214 ILE A N 1
ATOM 1719 C CA . ILE A 1 214 ? 30.930 -7.752 -0.558 1.00 53.66 214 ILE A CA 1
ATOM 1720 C C . ILE A 1 214 ? 32.062 -6.957 0.126 1.00 53.66 214 ILE A C 1
ATOM 1722 O O . ILE A 1 214 ? 31.790 -6.213 1.083 1.00 53.66 214 ILE A O 1
ATOM 1726 N N . PRO A 1 215 ? 33.312 -7.004 -0.388 1.00 51.12 215 PRO A N 1
ATOM 1727 C CA . PRO A 1 215 ? 34.437 -6.273 0.187 1.00 51.12 215 PRO A CA 1
ATOM 1728 C C . PRO A 1 215 ? 34.157 -4.769 0.298 1.00 51.12 215 PRO A C 1
ATOM 1730 O O . PRO A 1 215 ? 33.751 -4.105 -0.656 1.00 51.12 215 PRO A O 1
ATOM 1733 N N . VAL A 1 216 ? 34.424 -4.193 1.477 1.00 56.72 216 VAL A N 1
ATOM 1734 C CA . VAL A 1 216 ? 34.116 -2.787 1.827 1.00 56.72 216 VAL A CA 1
ATOM 1735 C C . VAL A 1 216 ? 34.714 -1.770 0.840 1.00 56.72 216 VAL A C 1
ATOM 1737 O O . VAL A 1 216 ? 34.158 -0.687 0.659 1.00 56.72 216 VAL A O 1
ATOM 1740 N N . LYS A 1 217 ? 35.827 -2.116 0.184 1.00 51.91 217 LYS A N 1
ATOM 1741 C CA . LYS A 1 217 ? 36.586 -1.232 -0.712 1.00 51.91 217 LYS A CA 1
ATOM 1742 C C . LYS A 1 217 ? 35.944 -1.050 -2.100 1.00 51.91 217 LYS A C 1
ATOM 1744 O O . LYS A 1 217 ? 36.210 -0.032 -2.731 1.00 51.91 217 LYS A O 1
ATOM 1749 N N . ASP A 1 218 ? 35.047 -1.953 -2.510 1.00 53.50 218 ASP A N 1
ATOM 1750 C CA . ASP A 1 218 ? 34.403 -1.968 -3.838 1.00 53.50 218 ASP A CA 1
ATOM 1751 C C . ASP A 1 218 ? 32.921 -1.539 -3.810 1.00 53.50 218 ASP A C 1
ATOM 1753 O O . ASP A 1 218 ? 32.166 -1.765 -4.757 1.00 53.50 218 ASP A O 1
ATOM 1757 N N . ARG A 1 219 ? 32.467 -0.882 -2.731 1.00 58.88 219 ARG A N 1
ATOM 1758 C CA . ARG A 1 219 ? 31.060 -0.473 -2.557 1.00 58.88 219 ARG A CA 1
ATOM 1759 C C . ARG A 1 219 ? 30.651 0.735 -3.412 1.00 58.88 219 ARG A C 1
ATOM 1761 O O . ARG A 1 219 ? 30.243 1.771 -2.878 1.00 58.88 219 ARG A O 1
ATOM 1768 N N . GLN A 1 220 ? 30.675 0.595 -4.737 1.00 59.22 220 GLN A N 1
ATOM 1769 C CA . GLN A 1 220 ? 29.993 1.508 -5.668 1.00 59.22 220 GLN A CA 1
ATOM 1770 C C . GLN A 1 220 ? 28.517 1.721 -5.267 1.00 59.22 220 GLN A C 1
ATOM 1772 O O . GLN A 1 220 ? 28.013 2.840 -5.291 1.00 59.22 220 GLN A O 1
ATOM 1777 N N . SER A 1 221 ? 27.895 0.678 -4.721 1.00 56.81 221 SER A N 1
ATOM 1778 C CA . SER A 1 221 ? 26.569 0.661 -4.094 1.00 56.81 221 SER A CA 1
ATOM 1779 C C . SER A 1 221 ? 26.321 1.736 -3.023 1.00 56.81 221 SER A C 1
ATOM 1781 O O . SER A 1 221 ? 25.181 2.148 -2.826 1.00 56.81 221 SER A O 1
ATOM 1783 N N . THR A 1 222 ? 27.362 2.251 -2.354 1.00 61.88 222 THR A N 1
ATOM 1784 C CA . THR A 1 222 ? 27.213 3.359 -1.386 1.00 61.88 222 THR A CA 1
ATOM 1785 C C . THR A 1 222 ? 26.945 4.689 -2.091 1.00 61.88 222 THR A C 1
ATOM 1787 O O . THR A 1 222 ? 26.185 5.506 -1.579 1.00 61.88 222 THR A O 1
ATOM 1790 N N . LYS A 1 223 ? 27.546 4.909 -3.269 1.00 63.94 223 LYS A N 1
ATOM 1791 C CA . 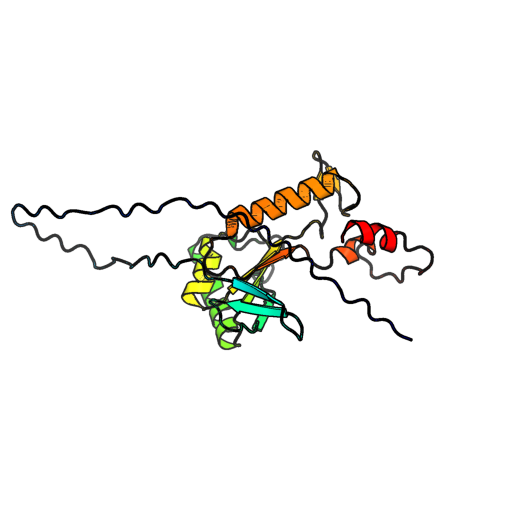LYS A 1 223 ? 27.278 6.085 -4.111 1.00 63.94 223 LYS A CA 1
ATOM 1792 C C . LYS A 1 223 ? 25.919 5.956 -4.789 1.00 63.94 223 LYS A C 1
ATOM 1794 O O . LYS A 1 223 ? 25.154 6.911 -4.804 1.00 63.94 223 LYS A O 1
ATOM 1799 N N . ASP A 1 224 ? 25.588 4.761 -5.266 1.00 65.38 224 ASP A N 1
ATOM 1800 C CA . ASP A 1 224 ? 24.306 4.502 -5.924 1.00 65.38 224 ASP A CA 1
ATOM 1801 C C . ASP A 1 224 ? 23.137 4.693 -4.934 1.00 65.38 224 ASP A C 1
ATOM 1803 O O . ASP A 1 224 ? 22.110 5.275 -5.282 1.00 65.38 224 ASP A O 1
ATOM 1807 N N . ALA A 1 225 ? 23.325 4.319 -3.660 1.00 65.62 225 ALA A N 1
ATOM 1808 C CA . ALA A 1 225 ? 22.353 4.568 -2.596 1.00 65.62 225 ALA A CA 1
ATOM 1809 C C . ALA A 1 225 ? 22.099 6.061 -2.335 1.00 65.62 225 ALA A C 1
ATOM 1811 O O . ALA A 1 225 ? 21.001 6.403 -1.912 1.00 65.62 225 ALA A O 1
ATOM 1812 N N . GLN A 1 226 ? 23.052 6.961 -2.615 1.00 72.81 226 GLN A N 1
ATOM 1813 C CA . GLN A 1 226 ? 22.808 8.407 -2.493 1.00 72.81 226 GLN A CA 1
ATOM 1814 C C . GLN A 1 226 ? 21.750 8.893 -3.478 1.00 72.81 226 GLN A C 1
ATOM 1816 O O . GLN A 1 226 ? 21.070 9.861 -3.185 1.00 72.81 226 GLN A O 1
ATOM 1821 N N . SER A 1 227 ? 21.598 8.232 -4.626 1.00 77.75 227 SER A N 1
ATOM 1822 C CA . SER A 1 227 ? 20.604 8.632 -5.627 1.00 77.75 227 SER A CA 1
ATOM 1823 C C . SER A 1 227 ? 19.185 8.159 -5.289 1.00 77.75 227 SER A C 1
ATOM 1825 O O . SER A 1 227 ? 18.239 8.567 -5.958 1.00 77.75 227 SER A O 1
ATOM 1827 N N . LEU A 1 228 ? 19.036 7.289 -4.280 1.00 72.19 228 LEU A N 1
ATOM 1828 C CA . LEU A 1 228 ? 17.742 6.833 -3.763 1.00 72.19 228 LEU A CA 1
ATOM 1829 C C . LEU A 1 228 ? 17.127 7.817 -2.748 1.00 72.19 228 LEU A C 1
ATOM 1831 O O . LEU A 1 228 ? 15.902 7.872 -2.651 1.00 72.19 228 LEU A O 1
ATOM 1835 N N . TYR A 1 229 ? 17.956 8.534 -1.979 1.00 70.06 229 TYR A N 1
ATOM 1836 C CA . TYR A 1 229 ? 17.537 9.452 -0.906 1.00 70.06 229 TYR A CA 1
ATOM 1837 C C . TYR A 1 229 ? 17.507 10.907 -1.379 1.00 70.06 229 TYR A C 1
ATOM 1839 O O . TYR A 1 229 ? 16.661 11.661 -0.850 1.00 70.06 229 TYR A O 1
#

Sequence (229 aa):
MFNKILPLLIFFCITHFVQGETSAVEIEKKISDGNTTYALPNQAQNLSLTASENVKVIKTATGFRLEVDGKPFFINGMNWDYFPVGTNFNYSLWKQPDALVKAALDAEMSLLKNMGVNTIRMYTGVPAKWITYIYQNYGIYTMLNHSFGRYGLTLDGNWFPNTDYANPKVRKLLLEESTQMVKEYQNTPGILLFLLGNENNYGLFWRGAETEDIPVKDRQSTKDAQSLY

Secondary structure (DSSP, 8-state):
-----------------------------------------S--------PPP-EEEEEETTEEEEEETTEE----EEE-----TT--TT--GGGS-HHHHHHHHHHHHHHHHHTT--EEEEETT--HHHHHHHHHHH--EEEEEE-TTTT-EEETTEEESS--TTSHHHHHHHHHHHHHHHHHHTTSTTEEEEEE-SSTTHHHH-SSSS-----GGG-HHHHHHHTT-

pLDDT: mean 76.1, std 26.7, range [23.64, 98.69]